Protein AF-A0A3B8PIR8-F1 (afdb_monomer)

Solvent-accessible surface area (backbone atoms only — not comparable to full-atom values): 12869 Å² total; per-residue (Å²): 62,81,19,51,38,26,19,23,54,65,67,45,44,40,39,36,65,62,49,52,44,75,71,54,85,60,87,58,49,60,64,52,25,52,65,70,52,41,54,45,58,53,34,50,57,46,40,75,77,56,70,62,71,42,23,31,34,47,22,42,62,26,21,28,24,75,46,16,70,74,51,73,46,70,62,43,56,49,100,85,66,48,79,74,39,76,36,33,58,41,79,64,77,37,75,48,69,38,57,46,47,67,58,41,35,46,51,53,36,40,33,62,59,44,64,60,89,75,34,69,57,57,58,38,47,43,32,70,75,71,50,84,75,92,80,85,87,84,75,90,46,50,26,49,77,84,34,30,36,49,41,68,74,55,20,57,58,42,47,60,39,39,62,55,46,68,57,30,52,52,53,50,60,49,55,71,59,76,52,54,85,87,49,59,76,94,78,74,54,71,67,54,51,51,47,30,53,54,49,46,52,56,46,52,57,56,51,75,67,57,73,51,44,69,40,76,76,50,55,67,71,93,66,73,83,83,83,120

pLDDT: mean 78.52, std 16.1, range [40.78, 98.38]

Nearest PDB structures (foldsee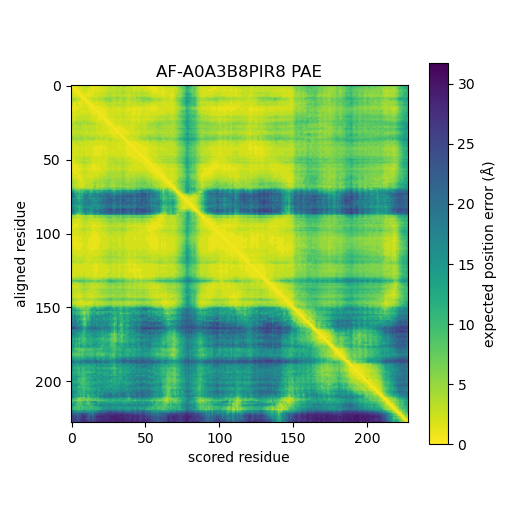k):
  8iet-assembly1_B  TM=2.420E-01  e=5.992E+00  Homo sapiens

Secondary structure (DSSP, 8-state):
-EEEEEEETTTEE--HHHHGGGG---SSHHHIIIIIS-HHHHHHHHHHHS--S-EEEEEEEEE-STTTTT---SEEE-TT--EEEE-SEE----EEEES-HHHHHHHHHHHTT--GGG-TTTHHHHHHHH--------S--BPPTT-EEPPHHHHHHHHHHHHTTHHHHHHHHHTS-S-TTTS--S---HHHHHHHHHHHHHHHHHHHTPPPEEPPP-B-SS--TT--

Foldseek 3Di:
DEEEQFAELAQQTCFFQLVQLVVDDDPPSLCPALAPPDSLRVSLVVCVVVPQQKGKYDHQKFFAAQPSVFDWDQFDADPVRHTPDGTRIDRPRDMFIDRDRLVSVCQSCVLLLHDLVPRCRHNVVNCVNPNDDDDDDPDFQKHDAFHFTHDPVSNVVVSVQSNVPVSVVLLVVLRPCVDCPVPPDPDDDPVSVVSNVVSCVVVVVVRSPGGTDTHDMDGDDDDDPPPD

Structure (mmCIF, N/CA/C/O backbone):
data_AF-A0A3B8PIR8-F1
#
_entry.id   AF-A0A3B8PIR8-F1
#
loop_
_atom_site.group_PDB
_atom_site.id
_atom_site.type_symbol
_atom_site.label_atom_id
_atom_site.label_alt_id
_atom_site.label_comp_id
_atom_site.label_asym_id
_atom_site.label_entity_id
_atom_site.label_seq_id
_atom_site.pdbx_PDB_ins_code
_atom_site.Cartn_x
_atom_site.Cartn_y
_atom_site.Cartn_z
_atom_site.occupancy
_atom_site.B_iso_or_equiv
_atom_site.auth_seq_id
_atom_site.auth_comp_id
_atom_site.auth_asym_id
_atom_site.auth_atom_id
_atom_site.pdbx_PDB_model_num
ATOM 1 N N . SER A 1 1 ? -12.782 -4.878 -0.284 1.00 94.94 1 SER A N 1
ATOM 2 C CA . SER A 1 1 ? -11.501 -4.714 -0.993 1.00 94.94 1 SER A CA 1
ATOM 3 C C . SER A 1 1 ? -10.580 -5.838 -0.570 1.00 94.94 1 SER A C 1
ATOM 5 O O . SER A 1 1 ? -10.393 -6.021 0.624 1.00 94.94 1 SER A O 1
ATOM 7 N N . PHE A 1 2 ? -10.065 -6.618 -1.518 1.00 96.38 2 PHE A N 1
ATOM 8 C CA . PHE A 1 2 ? -9.150 -7.729 -1.241 1.00 96.38 2 PHE A CA 1
ATOM 9 C C . PHE A 1 2 ? -7.806 -7.407 -1.880 1.00 96.38 2 PHE A C 1
ATOM 11 O O . PHE A 1 2 ? -7.736 -7.286 -3.103 1.00 96.38 2 PHE A O 1
ATOM 18 N N . ALA A 1 3 ? -6.779 -7.208 -1.061 1.00 96.31 3 ALA A N 1
ATOM 19 C CA . ALA A 1 3 ? -5.460 -6.777 -1.504 1.00 96.31 3 ALA A CA 1
ATOM 20 C C . ALA A 1 3 ? -4.393 -7.833 -1.198 1.00 96.31 3 ALA A C 1
ATOM 22 O O . ALA A 1 3 ? -4.540 -8.649 -0.289 1.00 96.31 3 ALA A O 1
ATOM 23 N N . LYS A 1 4 ? -3.294 -7.786 -1.953 1.00 94.31 4 LYS A N 1
ATOM 24 C CA . LYS A 1 4 ? -2.043 -8.464 -1.595 1.00 94.31 4 LYS A CA 1
ATOM 25 C C . LYS A 1 4 ? -1.192 -7.548 -0.723 1.00 94.31 4 LYS A C 1
ATOM 27 O O . LYS A 1 4 ? -1.251 -6.332 -0.881 1.00 94.31 4 LYS A O 1
ATOM 32 N N . ASN A 1 5 ? -0.381 -8.135 0.149 1.00 94.50 5 ASN A N 1
ATOM 33 C CA . ASN A 1 5 ? 0.564 -7.403 0.986 1.00 94.50 5 ASN A CA 1
ATOM 34 C C . ASN A 1 5 ? 1.820 -7.031 0.186 1.00 94.50 5 ASN A C 1
ATOM 36 O O . ASN A 1 5 ? 2.659 -7.894 -0.091 1.00 94.50 5 ASN A O 1
ATOM 40 N N . LYS A 1 6 ? 1.919 -5.767 -0.244 1.00 92.44 6 LYS A N 1
ATOM 41 C CA . LYS A 1 6 ? 3.036 -5.306 -1.076 1.00 92.44 6 LYS A CA 1
ATOM 42 C C . LYS A 1 6 ? 3.465 -3.860 -0.848 1.00 92.44 6 LYS A C 1
ATOM 44 O O . LYS A 1 6 ? 2.626 -2.984 -0.620 1.00 92.44 6 LYS A O 1
ATOM 49 N N . THR A 1 7 ? 4.761 -3.602 -1.004 1.00 90.06 7 THR A N 1
ATOM 50 C CA . THR A 1 7 ? 5.315 -2.244 -1.112 1.00 90.06 7 THR A CA 1
ATOM 51 C C . THR A 1 7 ? 4.982 -1.606 -2.463 1.00 90.06 7 THR A C 1
ATOM 53 O O . THR A 1 7 ? 4.617 -2.273 -3.435 1.00 90.06 7 THR A O 1
ATOM 56 N N . HIS A 1 8 ? 5.095 -0.281 -2.544 1.00 87.81 8 HIS A N 1
ATOM 57 C CA . HIS A 1 8 ? 4.954 0.456 -3.795 1.00 87.81 8 HIS A CA 1
ATOM 58 C C . HIS A 1 8 ? 5.841 1.686 -3.805 1.00 87.81 8 HIS A C 1
ATOM 60 O O . HIS A 1 8 ? 5.838 2.475 -2.866 1.00 87.81 8 HIS A O 1
ATOM 66 N N . ASP A 1 9 ? 6.511 1.921 -4.926 1.00 78.81 9 ASP A N 1
ATOM 67 C CA . ASP A 1 9 ? 7.568 2.926 -5.005 1.00 78.81 9 ASP A CA 1
ATOM 68 C C . ASP A 1 9 ? 7.099 4.390 -4.970 1.00 78.81 9 ASP A C 1
ATOM 70 O O . ASP A 1 9 ? 7.918 5.272 -5.154 1.00 78.81 9 ASP A O 1
ATOM 74 N N . VAL A 1 10 ? 5.804 4.652 -4.794 1.00 76.88 10 VAL A N 1
ATOM 75 C CA . VAL A 1 10 ? 5.188 5.993 -4.923 1.00 76.88 10 VAL A CA 1
ATOM 76 C C . VAL A 1 10 ? 4.329 6.314 -3.701 1.00 76.88 10 VAL A C 1
ATOM 78 O O . VAL A 1 10 ? 4.258 7.453 -3.261 1.00 76.88 10 VAL A O 1
ATOM 81 N N . SER A 1 11 ? 3.716 5.286 -3.111 1.00 82.00 11 SER A N 1
ATOM 82 C CA . SER A 1 11 ? 2.846 5.388 -1.935 1.00 82.00 11 SER A CA 1
ATOM 83 C C . SER A 1 11 ? 3.347 4.555 -0.753 1.00 82.00 11 SER A C 1
ATOM 85 O O . SER A 1 11 ? 2.570 4.240 0.139 1.00 82.00 11 SER A O 1
ATOM 87 N N . ARG A 1 12 ? 4.622 4.133 -0.772 1.00 86.44 12 ARG A N 1
ATOM 88 C CA . ARG A 1 12 ? 5.286 3.199 0.166 1.00 86.44 12 ARG A CA 1
ATOM 89 C C . ARG A 1 12 ? 4.706 1.778 0.182 1.00 86.44 12 ARG A C 1
ATOM 91 O O . ARG A 1 12 ? 5.467 0.815 0.106 1.00 86.44 12 ARG A O 1
ATOM 98 N N . CYS A 1 13 ? 3.384 1.631 0.178 1.00 92.00 13 CYS A N 1
ATOM 99 C CA . CYS A 1 13 ? 2.658 0.369 0.087 1.00 92.00 13 CYS A CA 1
ATOM 100 C C . CYS A 1 13 ? 1.470 0.442 -0.886 1.00 92.00 13 CYS A C 1
ATOM 102 O O . CYS A 1 13 ? 1.113 1.493 -1.425 1.00 92.00 13 CYS A O 1
ATOM 104 N N . THR A 1 14 ? 0.886 -0.711 -1.197 1.00 91.38 14 THR A N 1
ATOM 105 C CA . THR A 1 14 ? -0.407 -0.811 -1.885 1.00 91.38 14 THR A CA 1
ATOM 106 C C . THR A 1 14 ? -1.235 -1.882 -1.202 1.00 91.38 14 THR A C 1
ATOM 108 O O . THR A 1 14 ? -1.048 -3.068 -1.470 1.00 91.38 14 THR A O 1
ATOM 111 N N . LEU A 1 15 ? -2.147 -1.442 -0.338 1.00 95.88 15 LEU A N 1
ATOM 112 C CA . LEU A 1 15 ? -3.040 -2.296 0.435 1.00 95.88 15 LEU A CA 1
ATOM 113 C C . LEU A 1 15 ? -4.502 -2.050 0.026 1.00 95.88 15 LEU A C 1
ATOM 115 O O . LEU A 1 15 ? -4.786 -1.864 -1.156 1.00 95.88 15 LEU A O 1
ATOM 119 N N . VAL A 1 16 ? -5.454 -2.124 0.953 1.00 97.25 16 VAL A N 1
ATOM 120 C CA . VAL A 1 16 ? -6.891 -2.211 0.671 1.00 97.25 16 VAL A CA 1
ATOM 121 C C . VAL A 1 16 ? -7.507 -0.910 0.169 1.00 97.25 16 VAL A C 1
ATOM 123 O O . VAL A 1 16 ? -8.442 -1.006 -0.631 1.00 97.25 16 VAL A O 1
ATOM 126 N N . ILE A 1 17 ? -6.994 0.263 0.555 1.00 96.50 17 ILE A N 1
ATOM 127 C CA . ILE A 1 17 ? -7.467 1.561 0.042 1.00 96.50 17 ILE A CA 1
ATOM 128 C C . ILE A 1 17 ? -7.044 1.707 -1.416 1.00 96.50 17 ILE A C 1
ATOM 130 O O . ILE A 1 17 ? -7.890 1.689 -2.315 1.00 96.50 17 ILE A O 1
ATOM 134 N N . LYS A 1 18 ? -5.731 1.752 -1.674 1.00 94.31 18 LYS A N 1
ATOM 135 C CA . LYS A 1 18 ? -5.195 1.907 -3.032 1.00 94.31 18 LYS A CA 1
ATOM 136 C C . LYS A 1 18 ? -5.620 0.773 -3.961 1.00 94.31 18 LYS A C 1
ATOM 138 O O . LYS A 1 18 ? -5.773 0.999 -5.149 1.00 94.31 18 LYS A O 1
ATOM 143 N N . ASN A 1 19 ? -5.885 -0.437 -3.471 1.00 94.94 19 ASN A N 1
ATOM 144 C CA . ASN A 1 19 ? -6.394 -1.521 -4.315 1.00 94.94 19 ASN A CA 1
ATOM 145 C C . ASN A 1 19 ? -7.736 -1.184 -5.000 1.00 94.94 19 ASN A C 1
ATOM 147 O O . ASN A 1 19 ? -7.997 -1.666 -6.102 1.00 94.94 19 ASN A O 1
ATOM 151 N N . THR A 1 20 ? -8.560 -0.308 -4.412 1.00 95.25 20 THR A N 1
ATOM 152 C CA . THR A 1 20 ? -9.831 0.118 -5.029 1.00 95.25 20 THR A CA 1
ATOM 153 C C . THR A 1 20 ? -9.652 0.997 -6.270 1.00 95.25 20 THR A C 1
ATOM 155 O O . THR A 1 20 ? -10.516 0.984 -7.146 1.00 95.25 20 THR A O 1
ATOM 158 N N . TYR A 1 21 ? -8.488 1.636 -6.441 1.00 92.12 21 TYR A N 1
ATOM 159 C CA . TYR A 1 21 ? -8.076 2.292 -7.690 1.00 92.12 21 TYR A CA 1
ATOM 160 C C . TYR A 1 21 ? -8.224 1.376 -8.920 1.00 92.12 21 TYR A C 1
ATOM 162 O O . TYR A 1 21 ? -8.600 1.802 -10.022 1.00 92.12 21 TYR A O 1
ATOM 170 N N . GLY A 1 22 ? -7.962 0.075 -8.739 1.00 88.62 22 GLY A N 1
ATOM 171 C CA . GLY A 1 22 ? -8.105 -0.932 -9.788 1.00 88.62 22 GLY A CA 1
ATOM 172 C C . GLY A 1 22 ? -9.511 -0.963 -10.394 1.00 88.62 22 GLY A C 1
ATOM 173 O O . GLY A 1 22 ? -9.656 -1.220 -11.589 1.00 88.62 22 GLY A O 1
ATOM 174 N N . CYS A 1 23 ? -10.531 -0.587 -9.622 1.00 91.25 23 CYS A N 1
ATOM 175 C CA . CYS A 1 23 ? -11.932 -0.582 -10.032 1.00 91.25 23 CYS A CA 1
ATOM 176 C C . CYS A 1 23 ? -12.367 0.693 -10.775 1.00 91.25 23 CYS A C 1
ATOM 178 O O . CYS A 1 23 ? -13.480 0.728 -11.296 1.00 91.25 23 CYS A O 1
ATOM 180 N N . LEU A 1 24 ? -11.521 1.728 -10.862 1.00 93.44 24 LEU A N 1
ATOM 181 C CA . LEU A 1 24 ? -11.882 2.955 -11.577 1.00 93.44 24 LEU A CA 1
ATOM 182 C C . LEU A 1 24 ? -12.075 2.708 -13.091 1.00 93.44 24 LEU A C 1
ATOM 184 O O . LEU A 1 24 ? -11.316 1.937 -13.682 1.00 93.44 24 LEU A O 1
ATOM 188 N N . PRO A 1 25 ? -13.043 3.362 -13.753 1.00 92.62 25 PRO A N 1
ATOM 189 C CA . PRO A 1 25 ? -13.523 2.935 -15.071 1.00 92.62 25 PRO A CA 1
ATOM 190 C C . PRO A 1 25 ? -12.630 3.311 -16.262 1.00 92.62 25 PRO A C 1
ATOM 192 O O . PRO A 1 25 ? -12.843 2.783 -17.355 1.00 92.62 25 PRO A O 1
ATOM 195 N N . ALA A 1 26 ? -11.666 4.228 -16.115 1.00 91.62 26 ALA A N 1
ATOM 196 C CA . ALA A 1 26 ? -10.870 4.665 -17.262 1.00 91.62 26 ALA A CA 1
ATOM 197 C C . ALA A 1 26 ? -10.048 3.512 -17.855 1.00 91.62 26 ALA A C 1
ATOM 199 O O . ALA A 1 26 ? -9.373 2.769 -17.141 1.00 91.62 26 ALA A O 1
ATOM 200 N N . ARG A 1 27 ? -10.079 3.395 -19.188 1.00 87.19 27 ARG A N 1
ATOM 201 C CA . ARG A 1 27 ? -9.282 2.408 -19.927 1.00 87.19 27 ARG A CA 1
ATOM 202 C C . ARG A 1 27 ? -7.789 2.712 -19.833 1.00 87.19 27 ARG A C 1
ATOM 204 O O . ARG A 1 27 ? -6.997 1.808 -19.592 1.00 87.19 27 ARG A O 1
ATOM 211 N N . ASP A 1 28 ? -7.426 3.975 -20.031 1.00 84.81 28 ASP A N 1
ATOM 212 C CA . ASP A 1 28 ? -6.072 4.471 -19.807 1.00 84.81 28 ASP A CA 1
ATOM 213 C C . ASP A 1 28 ? -6.004 5.121 -18.425 1.00 84.81 28 ASP A C 1
ATOM 215 O O . ASP A 1 28 ? -6.270 6.312 -18.246 1.00 84.81 28 ASP A O 1
ATOM 219 N N . LYS A 1 29 ? -5.706 4.292 -17.426 1.00 84.81 29 LYS A N 1
ATOM 220 C CA . LYS A 1 29 ? -5.627 4.734 -16.036 1.00 84.81 29 LYS A CA 1
ATOM 221 C C . LYS A 1 29 ? -4.410 5.626 -15.774 1.00 84.81 29 LYS A C 1
ATOM 223 O O . LYS A 1 29 ? -4.489 6.486 -14.904 1.00 84.81 29 LYS A O 1
ATOM 228 N N . PHE A 1 30 ? -3.319 5.461 -16.529 1.00 81.81 30 PHE A N 1
ATOM 229 C CA . PHE A 1 30 ? -2.129 6.302 -16.380 1.00 81.81 30 PHE A CA 1
ATOM 230 C C . PHE A 1 30 ? -2.448 7.739 -16.774 1.00 81.81 30 PHE A C 1
ATOM 232 O O . PHE A 1 30 ? -2.294 8.645 -15.962 1.00 81.81 30 PHE A O 1
ATOM 239 N N . THR A 1 31 ? -2.976 7.954 -17.978 1.00 82.19 31 THR A N 1
ATOM 240 C CA . THR A 1 31 ? -3.328 9.311 -18.399 1.00 82.19 31 THR A CA 1
ATOM 241 C C . THR A 1 31 ? -4.484 9.891 -17.594 1.00 82.19 31 THR A C 1
ATOM 243 O O . THR A 1 31 ? -4.472 11.078 -17.285 1.00 82.19 31 THR A O 1
ATOM 246 N N . GLU A 1 32 ? -5.493 9.102 -17.226 1.00 89.31 32 GLU A N 1
ATOM 247 C CA . GLU A 1 32 ? -6.642 9.682 -16.527 1.00 89.31 32 GLU A CA 1
ATOM 248 C C . GLU A 1 32 ? -6.367 9.972 -15.047 1.00 89.31 32 GLU A C 1
ATOM 250 O O . GLU A 1 32 ? -6.791 11.013 -14.550 1.00 89.31 32 GLU A O 1
ATOM 255 N N . TYR A 1 33 ? -5.651 9.091 -14.345 1.00 88.75 33 TYR A N 1
ATOM 256 C CA . TYR A 1 33 ? -5.514 9.180 -12.890 1.00 88.75 33 TYR A CA 1
ATOM 257 C C . TYR A 1 33 ? -4.111 9.550 -12.411 1.00 88.75 33 TYR A C 1
ATOM 259 O O . TYR A 1 33 ? -4.015 10.126 -11.342 1.00 88.75 33 TYR A O 1
ATOM 267 N N . HIS A 1 34 ? -3.045 9.306 -13.180 1.00 81.88 34 HIS A N 1
ATOM 268 C CA . HIS A 1 34 ? -1.692 9.755 -12.804 1.00 81.88 34 HIS A CA 1
ATOM 269 C C . HIS A 1 34 ? -1.293 11.101 -13.433 1.00 81.88 34 HIS A C 1
ATOM 271 O O . HIS A 1 34 ? -0.239 11.621 -13.104 1.00 81.88 34 HIS A O 1
ATOM 277 N N . GLN A 1 35 ? -2.083 11.651 -14.369 1.00 79.88 35 GLN A N 1
ATOM 278 C CA . GLN A 1 35 ? -1.763 12.942 -15.012 1.00 79.88 35 GLN A CA 1
ATOM 279 C C . GLN A 1 35 ? -2.829 14.021 -14.816 1.00 79.88 35 GLN A C 1
ATOM 281 O O . GLN A 1 35 ? -2.498 15.201 -14.803 1.00 79.88 35 GLN A O 1
ATOM 286 N N . LYS A 1 36 ? -4.118 13.655 -14.763 1.00 85.38 36 LYS A N 1
ATOM 287 C CA . LYS A 1 36 ? -5.208 14.650 -14.776 1.00 85.38 36 LYS A CA 1
ATOM 288 C C . LYS A 1 36 ? -5.915 14.843 -13.441 1.00 85.38 36 LYS A C 1
ATOM 290 O O . LYS A 1 36 ? -6.451 15.924 -13.220 1.00 85.38 36 LYS A O 1
ATOM 295 N N . ARG A 1 37 ? -6.043 13.791 -12.628 1.00 83.38 37 ARG A N 1
ATOM 296 C CA . ARG A 1 37 ? -6.957 13.775 -11.467 1.00 83.38 37 ARG A CA 1
ATOM 297 C C . ARG A 1 37 ? -6.321 13.357 -10.146 1.00 83.38 37 ARG A C 1
ATOM 299 O O . ARG A 1 37 ? -7.035 13.369 -9.152 1.00 83.38 37 ARG A O 1
ATOM 306 N N . GLU A 1 38 ? -5.043 12.992 -10.160 1.00 87.62 38 GLU A N 1
ATOM 307 C CA . GLU A 1 38 ? -4.333 12.335 -9.061 1.00 87.62 38 GLU A CA 1
ATOM 308 C C . GLU A 1 38 ? -4.957 11.008 -8.594 1.00 87.62 38 GLU A C 1
ATOM 310 O O . GLU A 1 38 ? -6.167 10.843 -8.406 1.00 87.62 38 GLU A O 1
ATOM 315 N N . VAL A 1 39 ? -4.105 9.996 -8.439 1.00 90.69 39 VAL A N 1
ATOM 316 C CA . VAL A 1 39 ? -4.554 8.617 -8.219 1.00 90.69 39 VAL A CA 1
ATOM 317 C C . VAL A 1 39 ? -5.183 8.434 -6.840 1.00 90.69 39 VAL A C 1
ATOM 319 O O . VAL A 1 39 ? -6.151 7.686 -6.695 1.00 90.69 39 VAL A O 1
ATOM 322 N N . ASP A 1 40 ? -4.652 9.122 -5.835 1.00 93.12 40 ASP A N 1
ATOM 323 C CA . ASP A 1 40 ? -5.151 9.122 -4.462 1.00 93.12 40 ASP A CA 1
ATOM 324 C C . ASP A 1 40 ? -6.523 9.796 -4.379 1.00 93.12 40 ASP A C 1
ATOM 326 O O . ASP A 1 40 ? -7.497 9.145 -3.994 1.00 93.12 40 ASP A O 1
ATOM 330 N N . THR A 1 41 ? -6.638 11.023 -4.880 1.00 93.62 41 THR A N 1
ATOM 331 C CA . THR A 1 41 ? -7.872 11.817 -4.857 1.00 93.62 41 THR A CA 1
ATOM 332 C C . THR A 1 41 ? -9.015 11.082 -5.554 1.00 93.62 41 THR A C 1
ATOM 334 O O . THR A 1 41 ? -10.091 10.897 -4.981 1.00 93.62 41 THR A O 1
ATOM 337 N N . ALA A 1 42 ? -8.775 10.562 -6.764 1.00 94.94 42 ALA A N 1
ATOM 338 C CA . ALA A 1 42 ? -9.783 9.800 -7.501 1.00 94.94 42 ALA A CA 1
ATOM 339 C C . ALA A 1 42 ? -10.205 8.506 -6.777 1.00 94.94 42 ALA A C 1
ATOM 341 O O . ALA A 1 42 ? -11.360 8.083 -6.881 1.00 94.94 42 ALA A O 1
ATOM 342 N N . THR A 1 43 ? -9.285 7.875 -6.042 1.00 95.88 43 THR A N 1
ATOM 343 C CA . THR A 1 43 ? -9.572 6.677 -5.241 1.00 95.88 43 THR A CA 1
ATOM 344 C C . THR A 1 43 ? -10.463 7.018 -4.047 1.00 95.88 43 THR A C 1
ATOM 346 O O . THR A 1 43 ? -11.472 6.347 -3.822 1.00 95.88 43 THR A O 1
ATOM 349 N N . ILE A 1 44 ? -10.136 8.079 -3.306 1.00 96.56 44 ILE A N 1
ATOM 350 C CA . ILE A 1 44 ? -10.919 8.511 -2.143 1.00 96.56 44 ILE A CA 1
ATOM 351 C C . ILE A 1 44 ? -12.309 9.000 -2.559 1.00 96.56 44 ILE A C 1
ATOM 353 O O . ILE A 1 44 ? -13.304 8.629 -1.934 1.00 96.56 44 ILE A O 1
ATOM 357 N N . ASP A 1 45 ? -12.420 9.752 -3.653 1.00 95.56 45 ASP A N 1
ATOM 358 C CA . ASP A 1 45 ? -13.718 10.195 -4.165 1.00 95.56 45 ASP A CA 1
ATOM 359 C C . ASP A 1 45 ? -14.604 9.031 -4.614 1.00 95.56 45 ASP A C 1
ATOM 361 O O . ASP A 1 45 ? -15.817 9.049 -4.379 1.00 95.56 45 ASP A O 1
ATOM 365 N N . ALA A 1 46 ? -14.022 7.979 -5.196 1.00 95.69 46 ALA A N 1
ATOM 366 C CA . ALA A 1 46 ? -14.767 6.763 -5.495 1.00 95.69 46 ALA A CA 1
ATOM 367 C C . ALA A 1 46 ? -15.265 6.075 -4.217 1.00 95.69 46 ALA A C 1
ATOM 369 O O . ALA A 1 46 ? -16.425 5.672 -4.168 1.00 95.69 46 ALA A O 1
ATOM 370 N N . LEU A 1 47 ? -14.443 5.997 -3.166 1.00 96.38 47 LEU A N 1
ATOM 371 C CA . LEU A 1 47 ? -14.832 5.411 -1.878 1.00 96.38 47 LEU A CA 1
ATOM 372 C C . LEU A 1 47 ? -15.962 6.181 -1.181 1.00 96.38 47 LEU A C 1
ATOM 374 O O . LEU A 1 47 ? -16.802 5.554 -0.537 1.00 96.38 47 LEU A O 1
ATOM 378 N N . LYS A 1 48 ? -16.037 7.511 -1.346 1.00 95.81 48 LYS A N 1
ATOM 379 C CA . LYS A 1 48 ? -17.157 8.323 -0.830 1.00 95.81 48 LYS A CA 1
ATOM 380 C C . LYS A 1 48 ? -18.500 7.927 -1.453 1.00 95.81 48 LYS A C 1
ATOM 382 O O . LYS A 1 48 ? -19.523 7.980 -0.778 1.00 95.81 48 LYS A O 1
ATOM 387 N N . HIS A 1 49 ? -18.499 7.529 -2.725 1.00 95.44 49 HIS A N 1
ATOM 388 C CA . HIS A 1 49 ? -19.714 7.163 -3.464 1.00 95.44 49 HIS A CA 1
ATOM 389 C C . HIS A 1 49 ? -20.003 5.656 -3.438 1.00 95.44 49 HIS A C 1
ATOM 391 O O . HIS A 1 49 ? -21.160 5.242 -3.502 1.00 95.44 49 HIS A O 1
ATOM 397 N N . PHE A 1 50 ? -18.958 4.836 -3.339 1.00 95.38 50 PHE A N 1
ATOM 398 C CA . PHE A 1 50 ? -19.017 3.379 -3.381 1.00 95.38 50 PHE A CA 1
ATOM 399 C C . PHE A 1 50 ? -18.240 2.796 -2.192 1.00 95.38 50 PHE A C 1
ATOM 401 O O . PHE A 1 50 ? -17.128 2.283 -2.361 1.00 95.38 50 PHE A O 1
ATOM 408 N N . PRO A 1 51 ? -18.804 2.886 -0.974 1.00 93.25 51 PRO A N 1
ATOM 409 C CA . PRO A 1 51 ? -18.114 2.470 0.234 1.00 93.25 51 PRO A CA 1
ATOM 410 C C . PRO A 1 51 ? -17.839 0.965 0.240 1.00 93.25 51 PRO A C 1
ATOM 412 O O . PRO A 1 51 ? -18.649 0.135 -0.184 1.00 93.25 51 PRO A O 1
ATOM 415 N N . VAL A 1 52 ? -16.674 0.608 0.770 1.00 95.25 52 VAL A N 1
ATOM 416 C CA . VAL A 1 52 ? -16.266 -0.781 0.975 1.00 95.25 52 VAL A CA 1
ATOM 417 C C . VAL A 1 52 ? -16.662 -1.217 2.383 1.00 95.25 52 VAL A C 1
ATOM 419 O O . VAL A 1 52 ? -16.193 -0.652 3.360 1.00 95.25 52 VAL A O 1
ATOM 422 N N . HIS A 1 53 ? -17.477 -2.269 2.482 1.00 94.31 53 HIS A N 1
ATOM 423 C CA . HIS A 1 53 ? -18.011 -2.779 3.758 1.00 94.31 53 HIS A CA 1
ATOM 424 C C . HIS A 1 53 ? -17.185 -3.915 4.385 1.00 94.31 53 HIS A C 1
ATOM 426 O O . HIS A 1 53 ? -17.498 -4.402 5.471 1.00 94.31 53 HIS A O 1
ATOM 432 N N . PHE A 1 54 ? -16.186 -4.412 3.657 1.00 96.69 54 PHE A N 1
ATOM 433 C CA . PHE A 1 54 ? -15.286 -5.461 4.119 1.00 96.69 54 PHE A CA 1
ATOM 434 C C . PHE A 1 54 ? -13.952 -5.367 3.390 1.00 96.69 54 PHE A C 1
ATOM 436 O O . PHE A 1 54 ? -13.910 -5.203 2.162 1.00 96.69 54 PHE A O 1
ATOM 443 N N . ALA A 1 55 ? -12.866 -5.501 4.138 1.00 97.75 55 ALA A N 1
ATOM 444 C CA . ALA A 1 55 ? -11.514 -5.449 3.628 1.00 97.75 55 ALA A CA 1
ATOM 445 C C . ALA A 1 55 ? -10.697 -6.642 4.128 1.00 97.75 55 ALA A C 1
ATOM 447 O O . ALA A 1 55 ? -10.864 -7.089 5.262 1.00 97.75 55 ALA A O 1
ATOM 448 N N . ALA A 1 56 ? -9.814 -7.150 3.271 1.00 98.19 56 ALA A N 1
ATOM 449 C CA . ALA A 1 56 ? -8.837 -8.150 3.660 1.00 98.19 56 ALA A CA 1
ATOM 450 C C . ALA A 1 56 ? -7.523 -7.984 2.894 1.00 98.19 56 ALA A C 1
ATOM 452 O O . ALA A 1 56 ? -7.514 -7.621 1.714 1.00 98.19 56 ALA A O 1
ATOM 453 N N . ILE A 1 57 ? -6.426 -8.284 3.579 1.00 98.38 57 ILE A N 1
ATOM 454 C CA . ILE A 1 57 ? -5.078 -8.360 3.037 1.00 98.38 57 ILE A CA 1
ATOM 455 C C . ILE A 1 57 ? -4.638 -9.817 3.134 1.00 98.38 57 ILE A C 1
ATOM 457 O O . ILE A 1 57 ? -4.465 -10.354 4.227 1.00 98.38 57 ILE A O 1
ATOM 461 N N . ASP A 1 58 ? -4.446 -10.445 1.979 1.00 97.25 58 ASP A N 1
ATOM 462 C CA . ASP A 1 58 ? -3.742 -11.718 1.884 1.00 97.25 58 ASP A CA 1
ATOM 463 C C . ASP A 1 58 ? -2.235 -11.435 1.855 1.00 97.25 58 ASP A C 1
ATOM 465 O O . ASP A 1 58 ? -1.672 -11.020 0.828 1.00 97.25 58 ASP A O 1
ATOM 469 N N . ALA A 1 59 ? -1.595 -11.682 2.995 1.00 94.75 59 ALA A N 1
ATOM 470 C CA . ALA A 1 59 ? -0.162 -11.554 3.181 1.00 94.75 59 ALA A CA 1
ATOM 471 C C . ALA A 1 59 ? 0.569 -12.906 3.187 1.00 94.75 59 ALA A C 1
ATOM 473 O O . ALA A 1 59 ? 1.784 -12.893 3.321 1.00 94.75 59 ALA A O 1
ATOM 474 N N . THR A 1 60 ? -0.095 -14.053 2.961 1.00 93.12 60 THR A N 1
ATOM 475 C CA . THR A 1 60 ? 0.549 -15.384 3.032 1.00 93.12 60 THR A CA 1
ATOM 476 C C . THR A 1 60 ? 1.863 -15.419 2.255 1.00 93.12 60 THR A C 1
ATOM 478 O O . THR A 1 60 ? 2.889 -15.849 2.776 1.00 93.12 60 THR A O 1
ATOM 481 N N . TRP A 1 61 ? 1.818 -14.855 1.047 1.00 90.69 61 TRP A N 1
ATOM 482 C CA . TRP A 1 61 ? 2.988 -14.419 0.297 1.00 90.69 61 TRP A CA 1
ATOM 483 C C . TRP A 1 61 ? 2.928 -12.913 0.090 1.00 90.69 61 TRP A C 1
ATOM 485 O O . TRP A 1 61 ? 1.919 -12.389 -0.401 1.00 90.69 61 TRP A O 1
ATOM 495 N N . SER A 1 62 ? 4.016 -12.252 0.453 1.00 90.56 62 SER A N 1
ATOM 496 C CA . SER A 1 62 ? 4.175 -10.807 0.463 1.00 90.56 62 SER A CA 1
ATOM 497 C C . SER A 1 62 ? 5.352 -10.379 -0.403 1.00 90.56 62 SER A C 1
ATOM 499 O O . SER A 1 62 ? 6.281 -11.157 -0.614 1.00 90.56 62 SER A O 1
ATOM 501 N N . LEU A 1 63 ? 5.301 -9.144 -0.900 1.00 89.56 63 LEU A N 1
ATOM 502 C CA . LEU A 1 63 ? 6.360 -8.568 -1.722 1.00 89.56 63 LEU A CA 1
ATOM 503 C C . LEU A 1 63 ? 6.821 -7.225 -1.162 1.00 89.56 63 LEU A C 1
ATOM 505 O O . LEU A 1 63 ? 6.023 -6.294 -1.084 1.00 89.56 63 LEU A O 1
ATOM 509 N N . ASP A 1 64 ? 8.090 -7.095 -0.805 1.00 87.00 64 ASP A N 1
ATOM 510 C CA . ASP A 1 64 ? 8.621 -5.849 -0.258 1.00 87.00 64 ASP A CA 1
ATOM 511 C C . ASP A 1 64 ? 9.652 -5.181 -1.179 1.00 87.00 64 ASP A C 1
ATOM 513 O O . ASP A 1 64 ? 9.811 -5.527 -2.353 1.00 87.00 64 ASP A O 1
ATOM 517 N N . GLY A 1 65 ? 10.290 -4.123 -0.686 1.00 80.31 65 GLY A N 1
ATOM 518 C CA . GLY A 1 65 ? 11.361 -3.436 -1.386 1.00 80.31 65 GLY A CA 1
ATOM 519 C C . GLY A 1 65 ? 10.948 -2.722 -2.678 1.00 80.31 65 GLY A C 1
ATOM 520 O O . GLY A 1 65 ? 9.770 -2.691 -3.054 1.00 80.31 65 GLY A O 1
ATOM 521 N N . PRO A 1 66 ? 11.919 -2.086 -3.357 1.00 75.69 66 PRO A N 1
ATOM 522 C CA . PRO A 1 66 ? 11.692 -1.404 -4.625 1.00 75.69 66 PRO A CA 1
ATOM 523 C C . PRO A 1 66 ? 11.066 -2.333 -5.670 1.00 75.69 66 PRO A C 1
ATOM 525 O O . PRO A 1 66 ? 11.571 -3.429 -5.895 1.00 75.69 66 PRO A O 1
ATOM 528 N N . LEU A 1 67 ? 9.999 -1.878 -6.330 1.00 74.25 67 LEU A N 1
ATOM 529 C CA . LEU A 1 67 ? 9.152 -2.654 -7.247 1.00 74.25 67 LEU A CA 1
ATOM 530 C C . LEU A 1 67 ? 8.420 -3.854 -6.631 1.00 74.25 67 LEU A C 1
ATOM 532 O O . LEU A 1 67 ? 7.921 -4.679 -7.397 1.00 74.25 67 LEU A O 1
ATOM 536 N N . GLY A 1 68 ? 8.233 -3.932 -5.310 1.00 77.94 68 GLY A N 1
ATOM 537 C CA . GLY A 1 68 ? 7.447 -5.011 -4.682 1.00 77.94 68 GLY A CA 1
ATOM 538 C C . GLY A 1 68 ? 6.009 -5.144 -5.215 1.00 77.94 68 GLY A C 1
ATOM 539 O O . GLY A 1 68 ? 5.356 -6.169 -5.064 1.00 77.94 68 GLY A O 1
ATOM 540 N N . TYR A 1 69 ? 5.502 -4.153 -5.950 1.00 79.00 69 TYR A N 1
ATOM 541 C CA . TYR A 1 69 ? 4.216 -4.236 -6.644 1.00 79.00 69 TYR A CA 1
ATOM 542 C C . TYR A 1 69 ? 4.242 -4.915 -8.024 1.00 79.00 69 TYR A C 1
ATOM 544 O O . TYR A 1 69 ? 3.166 -5.161 -8.578 1.00 79.00 69 TYR A O 1
ATOM 552 N N . LYS A 1 70 ? 5.425 -5.190 -8.587 1.00 73.56 70 LYS A N 1
ATOM 553 C CA . LYS A 1 70 ? 5.627 -5.711 -9.950 1.00 73.56 70 LYS A CA 1
ATOM 554 C C . LYS A 1 70 ? 6.619 -6.864 -10.030 1.00 73.56 70 LYS A C 1
ATOM 556 O O . LYS A 1 70 ? 6.356 -7.810 -10.762 1.00 73.56 70 LYS A O 1
ATOM 561 N N . GLU A 1 71 ? 7.749 -6.786 -9.338 1.00 68.12 71 GLU A N 1
ATOM 562 C CA . GLU A 1 71 ? 8.818 -7.775 -9.451 1.00 68.12 71 GLU A CA 1
ATOM 563 C C . GLU A 1 71 ? 9.127 -8.358 -8.074 1.00 68.12 71 GLU A C 1
ATOM 565 O O . GLU A 1 71 ? 9.593 -7.655 -7.182 1.00 68.12 71 GLU A O 1
ATOM 570 N N . GLY A 1 72 ? 8.848 -9.655 -7.926 1.00 61.69 72 GLY A N 1
ATOM 571 C CA . GLY A 1 72 ? 9.421 -10.486 -6.879 1.00 61.69 72 GLY A CA 1
ATOM 572 C C . GLY A 1 72 ? 10.692 -11.134 -7.419 1.00 61.69 72 GLY A C 1
ATOM 573 O O . GLY A 1 72 ? 10.610 -11.946 -8.339 1.00 61.69 72 GLY A O 1
ATOM 574 N N . PHE A 1 73 ? 11.861 -10.773 -6.909 1.00 61.47 73 PHE A N 1
ATOM 575 C CA . PHE A 1 73 ? 13.100 -11.506 -7.145 1.00 61.47 73 PHE A CA 1
ATOM 576 C C . PHE A 1 73 ? 13.448 -12.282 -5.882 1.00 61.47 73 PHE A C 1
ATOM 578 O O . PHE A 1 73 ? 13.333 -11.744 -4.795 1.00 61.47 73 PHE A O 1
ATOM 585 N N . ASP A 1 74 ? 13.872 -13.534 -6.028 1.00 52.22 74 ASP A N 1
ATOM 586 C CA . ASP A 1 74 ? 14.195 -14.422 -4.901 1.00 52.22 74 ASP A CA 1
ATOM 587 C C . ASP A 1 74 ? 15.673 -14.287 -4.469 1.00 52.22 74 ASP A C 1
ATOM 589 O O . ASP A 1 74 ? 16.021 -14.353 -3.296 1.00 52.22 74 ASP A O 1
ATOM 593 N N . VAL A 1 75 ? 16.575 -14.015 -5.423 1.00 56.06 75 VAL A N 1
ATOM 594 C CA . VAL A 1 75 ? 17.993 -13.705 -5.172 1.00 56.06 75 VAL A CA 1
ATOM 595 C C . VAL A 1 75 ? 18.517 -12.794 -6.287 1.00 56.06 75 VAL A C 1
ATOM 597 O O . VAL A 1 75 ? 18.495 -13.166 -7.462 1.00 56.06 75 VAL A O 1
ATOM 600 N N . VAL A 1 76 ? 19.045 -11.618 -5.943 1.00 53.00 76 VAL A N 1
ATOM 601 C CA . VAL A 1 76 ? 19.829 -10.786 -6.870 1.00 53.00 76 VAL A CA 1
ATOM 602 C C . VAL A 1 76 ? 21.279 -11.222 -6.791 1.00 53.00 76 VAL A C 1
ATOM 604 O O . VAL A 1 76 ? 21.884 -11.171 -5.721 1.00 53.00 76 VAL A O 1
ATOM 607 N N . ARG A 1 77 ? 21.847 -11.620 -7.930 1.00 54.97 77 ARG A N 1
ATOM 608 C CA . ARG A 1 77 ? 23.269 -11.951 -8.059 1.00 54.97 77 ARG A CA 1
ATOM 609 C C . ARG A 1 77 ? 23.990 -10.951 -8.962 1.00 54.97 77 ARG A C 1
ATOM 611 O O . ARG A 1 77 ? 23.357 -10.392 -9.861 1.00 54.97 77 ARG A O 1
ATOM 618 N N . ASP A 1 78 ? 25.273 -10.701 -8.708 1.00 56.38 78 ASP A N 1
ATOM 619 C CA . ASP A 1 78 ? 26.143 -9.991 -9.655 1.00 56.38 78 ASP A CA 1
ATOM 620 C C . ASP A 1 78 ? 26.563 -10.900 -10.825 1.00 56.38 78 ASP A C 1
ATOM 622 O O . ASP A 1 78 ? 26.180 -12.071 -10.893 1.00 56.38 78 ASP A O 1
ATOM 626 N N . GLU A 1 79 ? 27.325 -10.344 -11.773 1.00 52.69 79 GLU A N 1
ATOM 627 C CA . GLU A 1 79 ? 27.872 -11.077 -12.928 1.00 52.69 79 GLU A CA 1
ATOM 628 C C . GLU A 1 79 ? 28.809 -12.226 -12.502 1.00 52.69 79 GLU A C 1
ATOM 630 O O . GLU A 1 79 ? 28.934 -13.210 -13.230 1.00 52.69 79 GLU A O 1
ATOM 635 N N . ASP A 1 80 ? 29.377 -12.150 -11.292 1.00 67.00 80 ASP A N 1
ATOM 636 C CA . ASP A 1 80 ? 30.237 -13.167 -10.676 1.00 67.00 80 ASP A CA 1
ATOM 637 C C . ASP A 1 80 ? 29.441 -14.202 -9.846 1.00 67.00 80 ASP A C 1
ATOM 639 O O . ASP A 1 80 ? 30.015 -15.080 -9.197 1.00 67.00 80 ASP A O 1
ATOM 643 N N . GLY A 1 81 ? 28.105 -14.115 -9.838 1.00 62.91 81 GLY A N 1
ATOM 644 C CA . GLY A 1 81 ? 27.216 -15.027 -9.119 1.00 62.91 81 GLY A CA 1
ATOM 645 C C . GLY A 1 81 ? 27.101 -14.781 -7.607 1.00 62.91 81 GLY A C 1
ATOM 646 O O . GLY A 1 81 ? 26.411 -15.555 -6.925 1.00 62.91 81 GLY A O 1
ATOM 647 N N . ARG A 1 82 ? 27.721 -13.722 -7.067 1.00 64.88 82 ARG A N 1
ATOM 648 C CA . ARG A 1 82 ? 27.630 -13.336 -5.650 1.00 64.88 82 ARG A CA 1
ATOM 649 C C . ARG A 1 82 ? 26.253 -12.776 -5.347 1.00 64.88 82 ARG A C 1
ATOM 651 O O . ARG A 1 82 ? 25.711 -12.000 -6.125 1.00 64.88 82 ARG A O 1
ATOM 658 N N . ILE A 1 83 ? 25.699 -13.144 -4.196 1.00 60.25 83 ILE A N 1
ATOM 659 C CA . ILE A 1 83 ? 24.403 -12.636 -3.742 1.00 60.25 83 ILE A CA 1
ATOM 660 C C . ILE A 1 83 ? 24.570 -11.163 -3.356 1.00 60.25 83 ILE A C 1
ATOM 662 O O . ILE A 1 83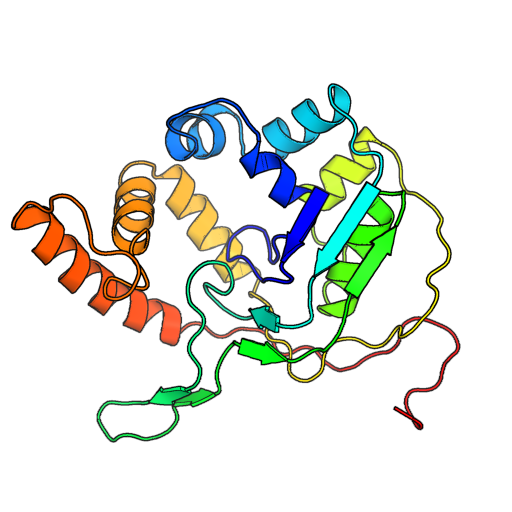 ? 25.219 -10.844 -2.365 1.00 60.25 83 ILE A O 1
ATOM 666 N N . LEU A 1 84 ? 23.992 -10.277 -4.164 1.00 51.16 84 LEU A N 1
ATOM 667 C CA . LEU A 1 84 ? 23.916 -8.840 -3.912 1.00 51.16 84 LEU A CA 1
ATOM 668 C C . LEU A 1 84 ? 22.738 -8.490 -3.001 1.00 51.16 84 LEU A C 1
ATOM 670 O O . LEU A 1 84 ? 22.827 -7.546 -2.222 1.00 51.16 84 LEU A O 1
ATOM 674 N N . ASN A 1 85 ? 21.630 -9.226 -3.128 1.00 53.06 85 ASN A N 1
ATOM 675 C CA . ASN A 1 85 ? 20.433 -9.054 -2.312 1.00 53.06 85 ASN A CA 1
ATOM 676 C C . ASN A 1 85 ? 19.665 -10.382 -2.239 1.00 53.06 85 ASN A C 1
ATOM 678 O O . ASN A 1 85 ? 19.526 -11.064 -3.258 1.00 53.06 85 ASN A O 1
ATOM 682 N N . THR A 1 86 ? 19.177 -10.760 -1.063 1.00 56.81 86 THR A N 1
ATOM 683 C CA . THR A 1 86 ? 18.181 -11.831 -0.925 1.00 56.81 86 THR A CA 1
ATOM 684 C C . THR A 1 86 ? 16.803 -11.261 -1.222 1.00 56.81 86 THR A C 1
ATOM 686 O O . THR A 1 86 ? 16.595 -10.051 -1.150 1.00 56.81 86 THR A O 1
ATOM 689 N N . GLY A 1 87 ? 15.917 -12.118 -1.701 1.00 59.84 87 GLY A N 1
ATOM 690 C CA . GLY A 1 87 ? 14.720 -11.711 -2.396 1.00 59.84 87 GLY A CA 1
ATOM 691 C C . GLY A 1 87 ? 13.760 -10.844 -1.609 1.00 59.84 87 GLY A C 1
ATOM 692 O O . GLY A 1 87 ? 13.803 -10.780 -0.388 1.00 59.84 87 GLY A O 1
ATOM 693 N N . ASN A 1 88 ? 12.869 -10.197 -2.346 1.00 74.06 88 ASN A N 1
ATOM 694 C CA . ASN A 1 88 ? 11.792 -9.391 -1.798 1.00 74.06 88 ASN A CA 1
ATOM 695 C C . ASN A 1 88 ? 10.466 -10.163 -1.726 1.00 74.06 88 ASN A C 1
ATOM 697 O O . ASN A 1 88 ? 9.401 -9.555 -1.688 1.00 74.06 88 ASN A O 1
ATOM 701 N N . ILE A 1 89 ? 10.523 -11.499 -1.771 1.00 80.94 89 ILE A N 1
ATOM 702 C CA . ILE A 1 89 ? 9.372 -12.389 -1.614 1.00 80.94 89 ILE A CA 1
ATOM 703 C C . ILE A 1 89 ? 9.419 -12.993 -0.217 1.00 80.94 89 ILE A C 1
ATOM 705 O O . ILE A 1 89 ? 10.351 -13.717 0.118 1.00 80.94 89 ILE A O 1
ATOM 709 N N . HIS A 1 90 ? 8.376 -12.745 0.567 1.00 82.31 90 HIS A N 1
ATOM 710 C CA . HIS A 1 90 ? 8.299 -13.184 1.955 1.00 82.31 90 HIS A CA 1
ATOM 711 C C . HIS A 1 90 ? 7.105 -14.085 2.167 1.00 82.31 90 HIS A C 1
ATOM 713 O O . HIS A 1 90 ? 5.983 -13.752 1.774 1.00 82.31 90 HIS A O 1
ATOM 719 N N . ARG A 1 91 ? 7.330 -15.205 2.844 1.00 88.62 91 ARG A N 1
ATOM 720 C CA . ARG A 1 91 ? 6.241 -15.998 3.393 1.00 88.62 91 ARG A CA 1
ATOM 721 C C . ARG A 1 91 ? 5.954 -15.497 4.801 1.00 88.62 91 ARG A C 1
ATOM 723 O O . ARG A 1 91 ? 6.689 -15.825 5.721 1.00 88.62 91 ARG A O 1
ATOM 730 N N . THR A 1 92 ? 4.915 -14.680 4.954 1.00 89.31 92 THR A N 1
ATOM 731 C CA . THR A 1 92 ? 4.544 -14.131 6.271 1.00 89.31 92 THR A CA 1
ATOM 732 C C . THR A 1 92 ? 3.381 -14.885 6.912 1.00 89.31 92 THR A C 1
ATOM 734 O O . THR A 1 92 ? 3.016 -14.577 8.043 1.00 89.31 92 THR A O 1
ATOM 737 N N . ASP A 1 93 ? 2.767 -15.831 6.179 1.00 92.44 93 ASP A N 1
ATOM 738 C CA . ASP A 1 93 ? 1.653 -16.685 6.627 1.00 92.44 93 ASP A CA 1
ATOM 739 C C . ASP A 1 93 ? 0.528 -15.907 7.351 1.00 92.44 93 ASP A C 1
ATOM 741 O O . ASP A 1 93 ? -0.180 -16.431 8.206 1.00 92.44 93 ASP A O 1
ATOM 745 N N . THR A 1 94 ? 0.337 -14.639 6.972 1.00 94.19 94 THR A N 1
ATOM 746 C CA . THR A 1 94 ? -0.580 -13.704 7.631 1.00 94.19 94 THR A CA 1
ATOM 747 C C . THR A 1 94 ? -1.794 -13.406 6.746 1.00 94.19 94 THR A C 1
ATOM 749 O O . THR A 1 94 ? -1.679 -13.230 5.532 1.00 94.19 94 THR A O 1
ATOM 752 N N . VAL A 1 95 ? -2.973 -13.293 7.360 1.00 97.00 95 VAL A N 1
ATOM 753 C CA . VAL A 1 95 ? -4.179 -12.735 6.733 1.00 97.00 95 VAL A CA 1
ATOM 754 C C . VAL A 1 95 ? -4.765 -11.698 7.678 1.00 97.00 95 VAL A C 1
ATOM 756 O O . VAL A 1 95 ? -5.015 -11.989 8.844 1.00 97.00 95 VAL A O 1
ATOM 759 N N . ILE A 1 96 ? -4.996 -10.491 7.170 1.00 97.81 96 ILE A N 1
ATOM 760 C CA . ILE A 1 96 ? -5.595 -9.388 7.930 1.00 97.81 96 ILE A CA 1
ATOM 761 C C . ILE A 1 96 ? -6.985 -9.158 7.355 1.00 97.81 96 ILE A C 1
ATOM 763 O O . ILE A 1 96 ? -7.138 -9.096 6.137 1.00 97.81 96 ILE A O 1
ATOM 767 N N . GLY A 1 97 ? -8.005 -9.023 8.194 1.00 97.75 97 GLY A N 1
ATOM 768 C CA . GLY A 1 97 ? -9.372 -8.830 7.724 1.00 97.75 97 GLY A CA 1
ATOM 769 C C . GLY A 1 97 ? -10.228 -8.060 8.712 1.00 97.75 97 GLY A C 1
ATOM 770 O O . GLY A 1 97 ? -10.002 -8.107 9.917 1.00 97.75 97 GLY A O 1
ATOM 771 N N . GLY A 1 98 ? -11.226 -7.354 8.192 1.00 97.19 98 GLY A N 1
ATOM 772 C CA . GLY A 1 98 ? -12.098 -6.522 9.006 1.00 97.19 98 GLY A CA 1
ATOM 773 C C . GLY A 1 98 ? -13.221 -5.877 8.204 1.00 97.19 98 GLY A C 1
ATOM 774 O O . GLY A 1 98 ? -13.213 -5.847 6.973 1.00 97.19 98 GLY A O 1
ATOM 775 N N . ARG A 1 99 ? -14.222 -5.366 8.923 1.00 95.75 99 ARG A N 1
ATOM 776 C CA . ARG A 1 99 ? -15.346 -4.624 8.325 1.00 95.75 99 ARG A CA 1
ATOM 777 C C . ARG A 1 99 ? -15.000 -3.165 8.034 1.00 95.75 99 ARG A C 1
ATOM 779 O O . ARG A 1 99 ? -15.633 -2.558 7.179 1.00 95.75 99 ARG A O 1
ATOM 786 N N . ASP A 1 100 ? -14.003 -2.625 8.727 1.00 95.25 100 ASP A N 1
ATOM 787 C CA . ASP A 1 100 ? -13.549 -1.251 8.555 1.00 95.25 100 ASP A CA 1
ATOM 788 C C . ASP A 1 100 ? -12.319 -1.201 7.637 1.00 95.25 100 ASP A C 1
ATOM 790 O O . ASP A 1 100 ? -11.306 -1.858 7.889 1.00 95.25 100 ASP A O 1
ATOM 794 N N . LEU A 1 101 ? -12.432 -0.445 6.541 1.00 95.75 101 LEU A N 1
ATOM 795 C CA . LEU A 1 101 ? -11.379 -0.309 5.536 1.00 95.75 101 LEU A CA 1
ATOM 796 C C . LEU A 1 101 ? -10.130 0.383 6.102 1.00 95.75 101 LEU A C 1
ATOM 798 O O . LEU A 1 101 ? -9.021 -0.061 5.808 1.00 95.75 101 LEU A O 1
ATOM 802 N N . LEU A 1 102 ? -10.306 1.445 6.896 1.00 95.75 102 LEU A N 1
ATOM 803 C CA . LEU A 1 102 ? -9.200 2.225 7.452 1.00 95.75 102 LEU A CA 1
ATOM 804 C C . LEU A 1 102 ? -8.467 1.407 8.514 1.00 95.75 102 LEU A C 1
ATOM 806 O O . LEU A 1 102 ? -7.240 1.392 8.520 1.00 95.75 102 LEU A O 1
ATOM 810 N N . ALA A 1 103 ? -9.190 0.665 9.357 1.00 96.19 103 ALA A N 1
ATOM 811 C CA . ALA A 1 103 ? -8.570 -0.215 10.346 1.00 96.19 103 ALA A CA 1
ATOM 812 C C . ALA A 1 103 ? -7.692 -1.293 9.686 1.00 96.19 103 ALA A C 1
ATOM 814 O O . ALA A 1 103 ? -6.550 -1.500 10.095 1.00 96.19 103 ALA A O 1
ATOM 815 N N . VAL A 1 104 ? -8.193 -1.951 8.631 1.00 97.25 104 VAL A N 1
ATOM 816 C CA . VAL A 1 104 ? -7.433 -2.988 7.908 1.00 97.25 104 VAL A CA 1
ATOM 817 C C . VAL A 1 104 ? -6.209 -2.399 7.204 1.00 97.25 104 VAL A C 1
ATOM 819 O O . VAL A 1 104 ? -5.139 -3.006 7.258 1.00 97.25 104 VAL A O 1
ATOM 822 N N . GLU A 1 105 ? -6.334 -1.220 6.583 1.00 96.94 105 GLU A N 1
ATOM 823 C CA . GLU A 1 105 ? -5.187 -0.508 6.002 1.00 96.94 105 GLU A CA 1
ATOM 824 C C . GLU A 1 105 ? -4.142 -0.197 7.079 1.00 96.94 105 GLU A C 1
ATOM 826 O O . GLU A 1 105 ? -2.976 -0.558 6.923 1.00 96.94 105 GLU A O 1
ATOM 831 N N . ARG A 1 106 ? -4.571 0.399 8.201 1.00 96.12 106 ARG A N 1
ATOM 832 C CA . ARG A 1 106 ? -3.698 0.797 9.310 1.00 96.12 106 ARG A CA 1
ATOM 833 C C . ARG A 1 106 ? -2.929 -0.394 9.864 1.00 96.12 106 ARG A C 1
ATOM 835 O O . ARG A 1 106 ? -1.715 -0.313 10.010 1.00 96.12 106 ARG A O 1
ATOM 842 N N . VAL A 1 107 ? -3.611 -1.507 10.141 1.00 96.38 107 VAL A N 1
ATOM 843 C CA . VAL A 1 107 ? -2.969 -2.741 10.621 1.00 96.38 107 VAL A CA 1
ATOM 844 C C . VAL A 1 107 ? -1.969 -3.268 9.594 1.00 96.38 107 VAL A C 1
ATOM 846 O O . VAL A 1 107 ? -0.856 -3.628 9.964 1.00 96.38 107 VAL A O 1
ATOM 849 N N . GLY A 1 108 ? -2.316 -3.268 8.304 1.00 96.44 108 GLY A N 1
ATOM 850 C CA . GLY A 1 108 ? -1.392 -3.676 7.247 1.00 96.44 108 GLY A CA 1
ATOM 851 C C . GLY A 1 108 ? -0.132 -2.808 7.180 1.00 96.44 108 GLY A C 1
ATOM 852 O O . GLY A 1 108 ? 0.972 -3.343 7.104 1.00 96.44 108 GLY A O 1
ATOM 853 N N . MET A 1 109 ? -0.277 -1.484 7.281 1.00 95.62 109 MET A N 1
ATOM 854 C CA . MET A 1 109 ? 0.852 -0.547 7.332 1.00 95.62 109 MET A CA 1
ATOM 855 C C . MET A 1 109 ? 1.725 -0.774 8.571 1.00 95.62 109 MET A C 1
ATOM 857 O O . MET A 1 109 ? 2.946 -0.866 8.450 1.00 95.62 109 MET A O 1
ATOM 861 N N . LEU A 1 110 ? 1.111 -0.941 9.746 1.00 95.19 110 LEU A N 1
ATOM 862 C CA . LEU A 1 110 ? 1.830 -1.215 10.993 1.00 95.19 110 LEU A CA 1
ATOM 863 C C . LEU A 1 110 ? 2.568 -2.556 10.938 1.00 95.19 110 LEU A C 1
ATOM 865 O O . LEU A 1 110 ? 3.727 -2.619 11.328 1.00 95.19 110 LEU A O 1
ATOM 869 N N . LYS A 1 111 ? 1.966 -3.613 10.371 1.00 95.00 111 LYS A N 1
ATOM 870 C CA . LYS A 1 111 ? 2.656 -4.893 10.128 1.00 95.00 111 LYS A CA 1
ATOM 871 C C . LYS A 1 111 ? 3.880 -4.717 9.218 1.00 95.00 111 LYS A C 1
ATOM 873 O O . LYS A 1 111 ? 4.882 -5.387 9.428 1.00 95.00 111 LYS A O 1
ATOM 878 N N . MET A 1 112 ? 3.847 -3.791 8.258 1.00 93.62 112 MET A N 1
ATOM 879 C CA . MET A 1 112 ? 5.008 -3.414 7.433 1.00 93.62 112 MET A CA 1
ATOM 880 C C . MET A 1 112 ? 6.002 -2.476 8.142 1.00 93.62 112 MET A C 1
ATOM 882 O O . MET A 1 112 ? 6.948 -2.015 7.510 1.00 93.62 112 MET A O 1
ATOM 886 N N . GLY A 1 113 ? 5.795 -2.123 9.413 1.00 92.31 113 GLY A N 1
ATOM 887 C CA . GLY A 1 113 ? 6.630 -1.155 10.132 1.00 92.31 113 GLY A CA 1
ATOM 888 C C . GLY A 1 113 ? 6.549 0.272 9.582 1.00 92.31 113 GLY A C 1
ATOM 889 O O . GLY A 1 113 ? 7.476 1.054 9.784 1.00 92.31 113 GLY A O 1
ATOM 890 N N . LEU A 1 114 ? 5.482 0.602 8.852 1.00 91.75 114 LEU A N 1
ATOM 891 C CA . LEU A 1 114 ? 5.196 1.958 8.394 1.00 91.75 114 LEU A CA 1
ATOM 892 C C . LEU A 1 114 ? 4.405 2.706 9.469 1.00 91.75 114 LEU A C 1
ATOM 894 O O . LEU A 1 114 ? 3.573 2.111 10.153 1.00 91.75 114 LEU A O 1
ATOM 898 N N . ASP A 1 115 ? 4.623 4.016 9.572 1.00 91.50 115 ASP A N 1
ATOM 899 C CA . ASP A 1 115 ? 3.748 4.897 10.340 1.00 91.50 115 ASP A CA 1
ATOM 900 C C . ASP A 1 115 ? 2.595 5.388 9.442 1.00 91.50 115 ASP A C 1
ATOM 902 O O . ASP A 1 115 ? 2.850 6.101 8.464 1.00 91.50 115 ASP A O 1
ATOM 906 N N . PRO A 1 116 ? 1.328 5.030 9.735 1.00 92.25 116 PRO A N 1
ATOM 907 C CA . PRO A 1 116 ? 0.173 5.527 8.994 1.00 92.25 116 PRO A CA 1
ATOM 908 C C . PRO A 1 116 ? 0.063 7.056 8.976 1.00 92.25 116 PRO A C 1
ATOM 910 O O . PRO A 1 116 ? -0.459 7.607 8.011 1.00 92.25 116 PRO A O 1
ATOM 913 N N . ALA A 1 117 ? 0.572 7.749 10.000 1.00 89.44 117 ALA A N 1
ATOM 914 C CA . ALA A 1 117 ? 0.547 9.210 10.061 1.00 89.44 117 ALA A CA 1
ATOM 915 C C . ALA A 1 117 ? 1.469 9.873 9.021 1.00 89.44 117 ALA A C 1
ATOM 917 O O . ALA A 1 117 ? 1.261 11.033 8.669 1.00 89.44 117 ALA A O 1
ATOM 918 N N . GLU A 1 118 ? 2.467 9.147 8.508 1.00 88.69 118 GLU A N 1
ATOM 919 C CA . GLU A 1 118 ? 3.375 9.649 7.473 1.00 88.69 118 GLU A CA 1
ATOM 920 C C . GLU A 1 118 ? 2.823 9.480 6.046 1.00 88.69 118 GLU A C 1
ATOM 922 O O . GLU A 1 118 ? 3.387 10.045 5.107 1.00 88.69 118 GLU A O 1
ATOM 927 N N . ASP A 1 119 ? 1.743 8.715 5.844 1.00 89.56 119 ASP A N 1
ATOM 928 C CA . ASP A 1 119 ? 1.106 8.589 4.528 1.00 89.56 119 ASP A CA 1
ATOM 929 C C . ASP A 1 119 ? 0.037 9.665 4.322 1.00 89.56 119 ASP A C 1
ATOM 931 O O . ASP A 1 119 ? -1.147 9.470 4.594 1.00 89.56 119 ASP A O 1
ATOM 935 N N . SER A 1 120 ? 0.451 10.806 3.776 1.00 88.50 120 SER A N 1
ATOM 936 C CA . SER A 1 120 ? -0.452 11.905 3.423 1.00 88.50 120 SER A CA 1
ATOM 937 C C . SER A 1 120 ? -1.282 11.658 2.156 1.00 88.50 120 SER A C 1
ATOM 939 O O . SER A 1 120 ? -2.159 12.463 1.849 1.00 88.50 120 SER A O 1
ATOM 941 N N . ARG A 1 121 ? -1.033 10.568 1.411 1.00 88.38 121 ARG A N 1
ATOM 942 C CA . ARG A 1 121 ? -1.677 10.316 0.113 1.00 88.38 121 ARG A CA 1
ATOM 943 C C . ARG A 1 121 ? -2.955 9.510 0.241 1.00 88.38 121 ARG A C 1
ATOM 945 O O . ARG A 1 121 ? -4.033 10.031 -0.005 1.00 88.38 121 ARG A O 1
ATOM 952 N N . PHE A 1 122 ? -2.856 8.234 0.609 1.00 94.06 122 PHE A N 1
ATOM 953 C CA . PHE A 1 122 ? -4.024 7.351 0.622 1.00 94.06 122 PHE A CA 1
ATOM 954 C C . PHE A 1 122 ? -4.655 7.292 2.005 1.00 94.06 122 PHE A C 1
ATOM 956 O O . PHE A 1 122 ? -5.842 7.587 2.149 1.00 94.06 122 PHE A O 1
ATOM 963 N N . TYR A 1 123 ? -3.877 6.930 3.024 1.00 94.94 123 TYR A N 1
ATOM 964 C CA . TYR A 1 123 ? -4.386 6.798 4.382 1.00 94.94 123 TYR A CA 1
ATOM 965 C C . TYR A 1 123 ? -4.794 8.157 4.962 1.00 94.94 123 TYR A C 1
ATOM 967 O O . TYR A 1 123 ? -5.914 8.296 5.449 1.00 94.94 123 TYR A O 1
ATOM 975 N N . GLY A 1 124 ? -3.946 9.182 4.829 1.00 94.50 124 GLY A N 1
ATOM 976 C CA . GLY A 1 124 ? -4.229 10.542 5.294 1.00 94.50 124 GLY A CA 1
ATOM 977 C C . GLY A 1 124 ? -5.503 11.134 4.687 1.00 94.50 124 GLY A C 1
ATOM 978 O O . GLY A 1 124 ? -6.386 11.566 5.427 1.00 94.50 124 GLY A O 1
ATOM 979 N N . GLN A 1 125 ? -5.663 11.070 3.360 1.00 95.44 125 GLN A N 1
ATOM 980 C CA . GLN A 1 125 ? -6.888 11.545 2.702 1.00 95.44 125 GLN A CA 1
ATOM 981 C C . GLN A 1 125 ? -8.124 10.713 3.083 1.00 95.44 125 GLN A C 1
ATOM 983 O O . GLN A 1 125 ? -9.228 11.251 3.178 1.00 95.44 125 GLN A O 1
ATOM 988 N N . ALA A 1 126 ? -7.976 9.405 3.321 1.00 95.38 126 ALA A N 1
ATOM 989 C CA . ALA A 1 126 ? -9.080 8.580 3.806 1.00 95.38 126 ALA A CA 1
ATOM 990 C C . ALA A 1 126 ? -9.507 8.977 5.228 1.00 95.38 126 ALA A C 1
ATOM 992 O O . ALA A 1 126 ? -10.704 9.067 5.499 1.00 95.38 126 ALA A O 1
ATOM 993 N N . VAL A 1 127 ? -8.553 9.250 6.122 1.00 96.06 127 VAL A N 1
ATOM 994 C CA . VAL A 1 127 ? -8.832 9.750 7.477 1.00 96.06 127 VAL A CA 1
ATOM 995 C C . VAL A 1 127 ? -9.519 11.115 7.418 1.00 96.06 127 VAL A C 1
ATOM 997 O O . VAL A 1 127 ? -10.510 11.319 8.115 1.00 96.06 127 VAL A O 1
ATOM 1000 N N . GLU A 1 128 ? -9.066 12.022 6.550 1.00 96.00 128 GLU A N 1
ATOM 1001 C CA . GLU A 1 128 ? -9.720 13.319 6.338 1.00 96.00 128 GLU A CA 1
ATOM 1002 C C . GLU A 1 128 ? -11.166 13.157 5.838 1.00 96.00 128 GLU A C 1
ATOM 1004 O O . GLU A 1 128 ? -12.078 13.828 6.321 1.00 96.00 128 GLU A O 1
ATOM 1009 N N . ALA A 1 129 ? -11.400 12.233 4.903 1.00 95.56 129 ALA A N 1
ATOM 1010 C CA . ALA A 1 129 ? -12.715 12.022 4.305 1.00 95.56 129 ALA A CA 1
ATOM 1011 C C . ALA A 1 129 ? -13.711 11.283 5.217 1.00 95.56 129 ALA A C 1
ATOM 1013 O O . ALA A 1 129 ? -14.911 11.556 5.155 1.00 95.56 129 ALA A O 1
ATOM 1014 N N . PHE A 1 130 ? -13.246 10.320 6.019 1.00 95.06 130 PHE A N 1
ATOM 1015 C CA . PHE A 1 130 ? -14.114 9.372 6.738 1.00 95.06 130 PHE A CA 1
ATOM 1016 C C . PHE A 1 130 ? -13.989 9.425 8.267 1.00 95.06 130 PHE A C 1
ATOM 1018 O O . PHE A 1 130 ? -14.769 8.754 8.960 1.00 95.06 130 PHE A O 1
ATOM 1025 N N . GLY A 1 131 ? -13.046 10.222 8.776 1.00 93.56 131 GLY A N 1
ATOM 1026 C CA . GLY A 1 131 ? -12.656 10.291 10.180 1.00 93.56 131 GLY A CA 1
ATOM 1027 C C . GLY A 1 131 ? -11.749 9.133 10.597 1.00 93.56 131 GLY A C 1
ATOM 1028 O O . GLY A 1 131 ? -11.829 8.031 10.049 1.00 93.56 131 GLY A O 1
ATOM 1029 N N . GLU A 1 132 ? -10.906 9.370 11.603 1.00 89.00 132 GLU A N 1
ATOM 1030 C CA . GLU A 1 132 ? -10.158 8.292 12.253 1.00 89.00 132 GLU A CA 1
ATOM 1031 C C . GLU A 1 132 ? -11.122 7.326 12.963 1.00 89.00 132 GLU A C 1
ATOM 1033 O O . GLU A 1 132 ? -12.206 7.708 13.416 1.00 89.00 132 GLU A O 1
ATOM 1038 N N . ARG A 1 133 ? -10.744 6.047 13.014 1.00 84.62 133 ARG A N 1
ATOM 1039 C CA . ARG A 1 133 ? -11.561 4.970 13.571 1.00 84.62 133 ARG A CA 1
ATOM 1040 C C . ARG A 1 133 ? -10.804 4.262 14.678 1.00 84.62 133 ARG A C 1
ATOM 1042 O O . ARG A 1 133 ? -9.680 3.808 14.465 1.00 84.62 133 ARG A O 1
ATOM 1049 N N . ASP A 1 134 ? -11.466 4.121 15.819 1.00 89.31 134 ASP A N 1
ATOM 1050 C CA . ASP A 1 134 ? -11.039 3.202 16.864 1.00 89.31 134 ASP A CA 1
ATOM 1051 C C . ASP A 1 134 ? -11.387 1.770 16.458 1.00 89.31 134 ASP A C 1
ATOM 1053 O O . ASP A 1 134 ? -12.458 1.496 15.906 1.00 89.31 134 ASP A O 1
ATOM 1057 N N . PHE A 1 135 ? -10.484 0.841 16.744 1.00 93.00 135 PHE A N 1
ATOM 1058 C CA . PHE A 1 135 ? -10.696 -0.578 16.507 1.00 93.00 135 PHE A CA 1
ATOM 1059 C C . PHE A 1 135 ? -9.881 -1.411 17.492 1.00 93.00 135 PHE A C 1
ATOM 1061 O O . PHE A 1 135 ? -8.888 -0.959 18.061 1.00 93.00 135 PHE A O 1
ATOM 1068 N N . GLU A 1 136 ? -10.302 -2.659 17.658 1.00 93.62 136 GLU A N 1
ATOM 1069 C CA . GLU A 1 136 ? -9.559 -3.668 18.400 1.00 93.62 136 GLU A CA 1
ATOM 1070 C C . GLU A 1 136 ? -8.722 -4.502 17.424 1.00 93.62 136 GLU A C 1
ATOM 1072 O O . GLU A 1 136 ? -9.244 -5.049 16.449 1.00 93.62 136 GLU A O 1
ATOM 1077 N N . TRP A 1 137 ? -7.418 -4.607 17.685 1.00 93.06 137 TRP A N 1
ATOM 1078 C CA . TRP A 1 137 ? -6.530 -5.502 16.950 1.00 93.06 137 TRP A CA 1
ATOM 1079 C C . TRP A 1 137 ? -6.428 -6.832 17.695 1.00 93.06 137 TRP A C 1
ATOM 1081 O O . TRP A 1 137 ? -5.763 -6.933 18.723 1.00 93.06 137 TRP A O 1
ATOM 1091 N N . VAL A 1 138 ? -7.069 -7.862 17.144 1.00 93.12 138 VAL A N 1
ATOM 1092 C CA . VAL A 1 138 ? -6.986 -9.239 17.644 1.00 93.12 138 VAL A CA 1
ATOM 1093 C C . VAL A 1 138 ? -5.990 -10.041 16.807 1.00 93.12 138 VAL A C 1
ATOM 1095 O O . VAL A 1 138 ? -6.069 -10.033 15.578 1.00 93.12 138 VAL A O 1
ATOM 1098 N N . GLY A 1 139 ? -5.086 -10.766 17.467 1.00 90.88 139 GLY A N 1
ATOM 1099 C CA . GLY A 1 139 ? -4.087 -11.627 16.828 1.00 90.88 139 GLY A CA 1
ATOM 1100 C C . GLY A 1 139 ? -2.661 -11.107 16.997 1.00 90.88 139 GLY A C 1
ATOM 1101 O O . GLY A 1 139 ? -2.371 -10.375 17.939 1.00 90.88 139 GLY A O 1
ATOM 1102 N N . ASP A 1 140 ? -1.772 -11.513 16.092 1.00 91.19 140 ASP A N 1
ATOM 1103 C CA . ASP A 1 140 ? -0.370 -11.096 16.102 1.00 91.19 140 ASP A CA 1
ATOM 1104 C C . ASP A 1 140 ? -0.231 -9.601 15.776 1.00 91.19 140 ASP A C 1
ATOM 1106 O O . ASP A 1 140 ? -0.694 -9.125 14.732 1.00 91.19 140 ASP A O 1
ATOM 1110 N N . THR A 1 141 ? 0.427 -8.876 16.680 1.00 91.75 141 THR A N 1
ATOM 1111 C CA . THR A 1 141 ? 0.647 -7.433 16.591 1.00 91.75 141 THR A CA 1
ATOM 1112 C C . THR A 1 141 ? 2.083 -7.047 16.257 1.00 91.75 141 THR A C 1
ATOM 1114 O O . THR A 1 141 ? 2.422 -5.862 16.270 1.00 91.75 141 THR A O 1
ATOM 1117 N N . CYS A 1 142 ? 2.939 -8.021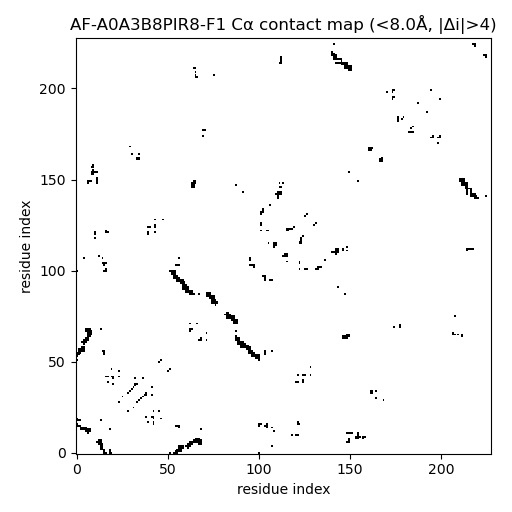 15.959 1.00 90.62 142 CYS A N 1
ATOM 1118 C CA . CYS A 1 142 ? 4.338 -7.805 15.633 1.00 90.62 142 CYS A CA 1
ATOM 1119 C C . CYS A 1 142 ? 4.522 -7.462 14.155 1.00 90.62 142 CYS A C 1
ATOM 1121 O O . CYS A 1 142 ? 3.866 -8.020 13.280 1.00 90.62 142 CYS A O 1
ATOM 1123 N N . THR A 1 143 ? 5.417 -6.531 13.848 1.00 92.50 143 THR A N 1
ATOM 1124 C CA . THR A 1 143 ? 5.842 -6.238 12.471 1.00 92.50 143 THR A CA 1
ATOM 1125 C C . THR A 1 143 ? 6.413 -7.480 11.781 1.00 92.50 143 THR A C 1
ATOM 1127 O O . THR A 1 143 ? 6.983 -8.343 12.443 1.00 92.50 143 THR A O 1
ATOM 1130 N N . TYR A 1 144 ? 6.348 -7.534 10.452 1.00 89.88 144 TYR A N 1
ATOM 1131 C CA . TYR A 1 144 ? 7.044 -8.552 9.670 1.00 89.88 144 TYR A CA 1
ATOM 1132 C C . TYR A 1 144 ? 8.562 -8.472 9.881 1.00 89.88 144 TYR A C 1
ATOM 1134 O O . TYR A 1 144 ? 9.149 -7.386 9.869 1.00 89.88 144 TYR A O 1
ATOM 1142 N N . GLU A 1 145 ? 9.192 -9.630 10.055 1.00 83.31 145 GLU A N 1
ATOM 1143 C CA . GLU A 1 145 ? 10.645 -9.740 10.137 1.00 83.31 145 GLU A CA 1
ATOM 1144 C C . GLU A 1 145 ? 11.299 -9.417 8.792 1.00 83.31 145 GLU A C 1
ATOM 1146 O O . GLU A 1 145 ? 10.740 -9.685 7.732 1.00 83.31 145 GLU A O 1
ATOM 1151 N N . GLU A 1 146 ? 12.487 -8.810 8.849 1.00 79.31 146 GLU A N 1
ATOM 1152 C CA . GLU A 1 146 ? 13.319 -8.464 7.686 1.00 79.31 146 GLU A CA 1
ATOM 1153 C C . GLU A 1 146 ? 12.641 -7.632 6.580 1.00 79.31 146 GLU A C 1
ATOM 1155 O O . GLU A 1 146 ? 13.200 -7.490 5.492 1.00 79.31 146 GLU A O 1
ATOM 1160 N N . TRP A 1 147 ? 11.495 -7.008 6.871 1.00 85.56 147 TRP A N 1
ATOM 1161 C CA . TRP A 1 147 ? 10.740 -6.231 5.894 1.00 85.56 147 TRP A CA 1
ATOM 1162 C C . TRP A 1 147 ? 11.517 -5.005 5.401 1.00 85.56 147 TRP A C 1
ATOM 1164 O O . TRP A 1 147 ? 12.072 -4.227 6.183 1.00 85.56 147 TRP A O 1
ATOM 1174 N N . LEU A 1 148 ? 11.5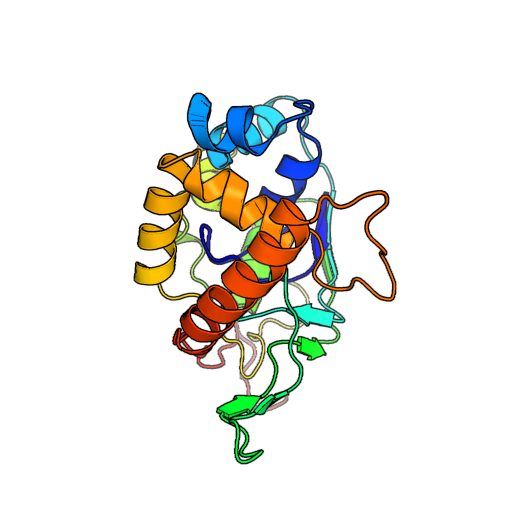30 -4.805 4.088 1.00 85.31 148 LEU A N 1
ATOM 1175 C CA . LEU A 1 148 ? 12.236 -3.744 3.388 1.00 85.31 148 LEU A CA 1
ATOM 1176 C C . LEU A 1 148 ? 11.250 -2.701 2.853 1.00 85.31 148 LEU A C 1
ATOM 1178 O O . LEU A 1 148 ? 10.614 -2.884 1.816 1.00 85.31 148 LEU A O 1
ATOM 1182 N N . ASN A 1 149 ? 11.174 -1.549 3.513 1.00 82.56 149 ASN A N 1
ATOM 1183 C CA . ASN A 1 149 ? 10.347 -0.433 3.060 1.00 82.56 149 ASN A CA 1
ATOM 1184 C C . ASN A 1 149 ? 11.026 0.420 1.982 1.00 82.56 149 ASN A C 1
ATOM 1186 O O . ASN A 1 149 ? 12.254 0.463 1.849 1.00 82.56 149 ASN A O 1
ATOM 1190 N N . ILE A 1 150 ? 10.205 1.152 1.225 1.00 77.06 150 ILE A N 1
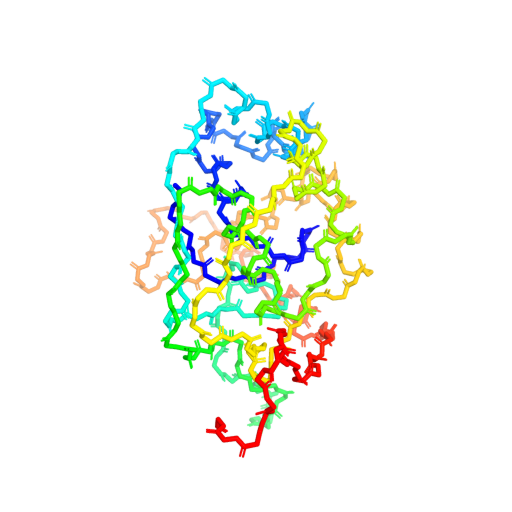ATOM 1191 C CA . ILE A 1 150 ? 10.664 2.159 0.263 1.00 77.06 150 ILE A CA 1
ATOM 1192 C C . ILE A 1 150 ? 11.055 3.436 1.008 1.00 77.06 150 ILE A C 1
ATOM 1194 O O . ILE A 1 150 ? 10.247 3.997 1.743 1.00 77.06 150 ILE A O 1
ATOM 1198 N N . GLY A 1 151 ? 12.273 3.933 0.780 1.00 68.19 151 GLY A N 1
ATOM 1199 C CA . GLY A 1 151 ? 12.693 5.230 1.314 1.00 68.19 151 GLY A CA 1
ATOM 1200 C C . GLY A 1 151 ? 11.954 6.403 0.655 1.00 68.19 151 GLY A C 1
ATOM 1201 O O . GLY A 1 151 ? 11.705 6.395 -0.551 1.00 68.19 151 GLY A O 1
ATOM 1202 N N . GLU A 1 152 ? 11.669 7.448 1.428 1.00 63.78 152 GLU A N 1
ATOM 1203 C CA . GLU A 1 152 ? 10.895 8.628 1.009 1.00 63.78 152 GLU A CA 1
ATOM 1204 C C . GLU A 1 152 ? 11.441 9.314 -0.258 1.00 63.78 152 GLU A C 1
ATOM 1206 O O . GLU A 1 152 ? 10.691 9.597 -1.191 1.00 63.78 152 GLU A O 1
ATOM 1211 N N . ALA A 1 153 ? 12.764 9.474 -0.364 1.00 57.19 153 ALA A N 1
ATOM 1212 C CA . ALA A 1 153 ? 13.406 10.062 -1.544 1.00 57.19 153 ALA A CA 1
ATOM 1213 C C . ALA A 1 153 ? 13.148 9.269 -2.841 1.00 57.19 153 ALA A C 1
ATOM 1215 O O . ALA A 1 153 ? 13.165 9.838 -3.932 1.00 57.19 153 ALA A O 1
ATOM 1216 N N . THR A 1 154 ? 12.901 7.957 -2.738 1.00 60.28 154 THR A N 1
ATOM 1217 C CA . THR A 1 154 ? 12.542 7.125 -3.898 1.00 60.28 154 THR A CA 1
ATOM 1218 C C . THR A 1 154 ? 11.106 7.391 -4.342 1.00 60.28 154 THR A C 1
ATOM 1220 O O . THR A 1 154 ? 10.858 7.409 -5.547 1.00 60.28 154 THR A O 1
ATOM 1223 N N . CYS A 1 155 ? 10.202 7.659 -3.391 1.00 58.44 155 CYS A N 1
ATOM 1224 C CA . CYS A 1 155 ? 8.812 8.014 -3.678 1.00 58.44 155 CYS A CA 1
ATOM 1225 C C . CYS A 1 155 ? 8.731 9.330 -4.450 1.00 58.44 155 CYS A C 1
ATOM 1227 O O . CYS A 1 155 ? 8.166 9.362 -5.539 1.00 58.44 155 CYS A O 1
ATOM 1229 N N . LEU A 1 156 ? 9.408 10.372 -3.960 1.00 54.56 156 LEU A N 1
ATOM 1230 C CA . LEU A 1 156 ? 9.399 11.699 -4.581 1.00 54.56 156 LEU A CA 1
ATOM 1231 C C . LEU A 1 156 ? 9.964 11.695 -6.016 1.00 54.56 156 LEU A C 1
ATOM 1233 O O . LEU A 1 156 ? 9.428 12.336 -6.914 1.00 54.56 156 LEU A O 1
ATOM 1237 N N . GLN A 1 157 ? 11.049 10.951 -6.259 1.00 57.81 157 GLN A N 1
ATOM 1238 C CA . GLN A 1 157 ? 11.675 10.887 -7.587 1.00 57.81 157 GLN A CA 1
ATOM 1239 C C . GLN A 1 157 ? 10.801 10.206 -8.640 1.00 57.81 157 GLN A C 1
ATOM 1241 O O . GLN A 1 157 ? 10.920 10.513 -9.827 1.00 57.81 157 GLN A O 1
ATOM 1246 N N . LEU A 1 158 ? 9.995 9.228 -8.231 1.00 59.78 158 LEU A N 1
ATOM 1247 C CA . LEU A 1 158 ? 9.110 8.519 -9.145 1.00 59.78 158 LEU A CA 1
ATOM 1248 C C . LEU A 1 158 ? 7.788 9.235 -9.343 1.00 59.78 158 LEU A C 1
ATOM 1250 O O . LEU A 1 158 ? 7.279 9.160 -10.448 1.00 59.78 158 LEU A O 1
ATOM 1254 N N . ASP A 1 159 ? 7.302 9.964 -8.344 1.00 56.94 159 ASP A N 1
ATOM 1255 C CA . ASP A 1 159 ? 6.139 10.845 -8.475 1.00 56.94 159 ASP A CA 1
ATOM 1256 C C . ASP A 1 159 ? 6.383 11.900 -9.571 1.00 56.94 159 ASP A C 1
ATOM 1258 O O . ASP A 1 159 ? 5.675 11.943 -10.573 1.00 56.94 159 ASP A O 1
ATOM 1262 N N . ILE A 1 160 ? 7.525 12.597 -9.504 1.00 55.44 160 ILE A N 1
ATOM 1263 C CA . ILE A 1 160 ? 7.984 13.525 -10.558 1.00 55.44 160 ILE A CA 1
ATOM 1264 C C . ILE A 1 160 ? 8.150 12.803 -11.913 1.00 55.44 160 ILE A C 1
ATOM 1266 O O . ILE A 1 160 ? 7.933 13.367 -12.985 1.00 55.44 160 ILE A O 1
ATOM 1270 N N . GLY A 1 161 ? 8.565 11.534 -11.889 1.00 55.69 161 GLY A N 1
ATOM 1271 C CA . GLY A 1 161 ? 8.690 10.704 -13.088 1.00 55.69 161 GLY A CA 1
ATOM 1272 C C . GLY A 1 161 ? 7.345 10.293 -13.700 1.00 55.69 161 GLY A C 1
ATOM 1273 O O . GLY A 1 161 ? 7.258 10.188 -14.926 1.00 55.69 161 GLY A O 1
ATOM 1274 N N . GLU A 1 162 ? 6.324 10.065 -12.868 1.00 53.81 162 GLU A N 1
ATOM 1275 C CA . GLU A 1 162 ? 4.941 9.768 -13.256 1.00 53.81 162 GLU A CA 1
ATOM 1276 C C . GLU A 1 162 ? 4.280 10.999 -13.893 1.00 53.81 162 GLU A C 1
ATOM 1278 O O . GLU A 1 162 ? 3.690 10.882 -14.973 1.0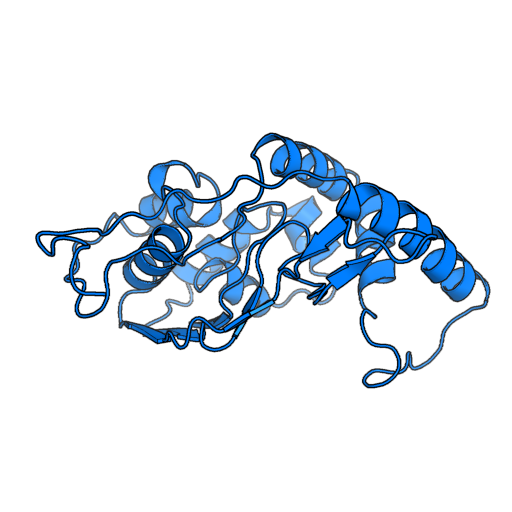0 53.81 162 GLU A O 1
ATOM 1283 N N . GLU A 1 163 ? 4.511 12.185 -13.324 1.00 52.06 163 GLU A N 1
ATOM 1284 C CA . GLU A 1 163 ? 4.053 13.477 -13.858 1.00 52.06 163 GLU A CA 1
ATOM 1285 C C . GLU A 1 163 ? 4.652 13.811 -15.238 1.00 52.06 163 GLU A C 1
ATOM 1287 O O . GLU A 1 163 ? 4.005 14.437 -16.078 1.00 52.06 163 GLU A O 1
ATOM 1292 N N . LEU A 1 164 ? 5.860 13.319 -15.548 1.00 53.44 164 LEU A N 1
ATOM 1293 C CA . LEU A 1 164 ? 6.494 13.473 -16.869 1.00 53.44 164 LEU A CA 1
ATOM 1294 C C . LEU A 1 164 ? 5.896 12.567 -17.966 1.00 53.44 164 LEU A C 1
ATOM 1296 O O . LEU A 1 164 ? 6.432 12.503 -19.077 1.00 53.44 164 LEU A O 1
ATOM 1300 N N . GLY A 1 165 ? 4.790 11.878 -17.667 1.00 52.28 165 GLY A N 1
ATOM 1301 C CA . GLY A 1 165 ? 3.765 11.341 -18.564 1.00 52.28 165 GLY A CA 1
ATOM 1302 C C . GLY A 1 165 ? 4.202 10.394 -19.686 1.00 52.28 165 GLY A C 1
ATOM 1303 O O . GLY A 1 165 ? 3.857 9.213 -19.684 1.00 52.28 165 GLY A O 1
ATOM 1304 N N . VAL A 1 166 ? 4.977 10.887 -20.652 1.00 53.62 166 VAL A N 1
ATOM 1305 C CA . VAL A 1 166 ? 5.542 10.098 -21.758 1.00 53.62 166 VAL A CA 1
ATOM 1306 C C . VAL A 1 166 ? 6.573 9.094 -21.236 1.00 53.62 166 VAL A C 1
ATOM 1308 O O . VAL A 1 166 ? 6.575 7.934 -21.650 1.00 53.62 166 VAL A O 1
ATOM 1311 N N . MET A 1 167 ? 7.412 9.506 -20.280 1.00 55.00 167 MET A N 1
ATOM 1312 C CA . MET A 1 167 ? 8.399 8.613 -19.661 1.00 55.00 167 MET A CA 1
ATOM 1313 C C . MET A 1 167 ? 7.724 7.577 -18.755 1.00 55.00 167 MET A C 1
ATOM 1315 O O . MET A 1 167 ? 8.112 6.410 -18.763 1.00 55.00 167 MET A O 1
ATOM 1319 N N . ALA A 1 168 ? 6.674 7.972 -18.032 1.00 57.59 168 ALA A N 1
ATOM 1320 C CA . ALA A 1 168 ? 5.902 7.090 -17.162 1.00 57.59 1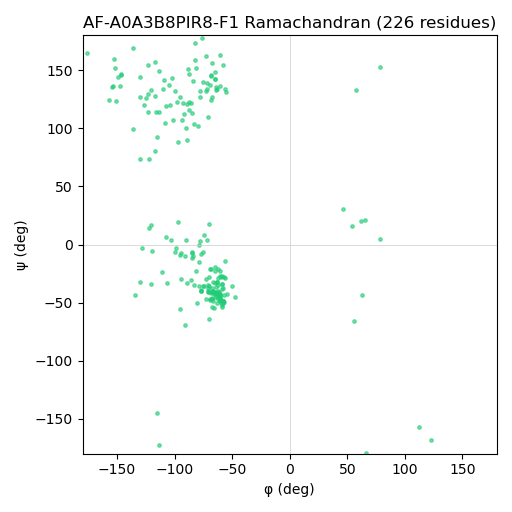68 ALA A CA 1
ATOM 1321 C C . ALA A 1 168 ? 5.175 5.991 -17.944 1.00 57.59 168 ALA A C 1
ATOM 1323 O O . ALA A 1 168 ? 5.269 4.820 -17.583 1.00 57.59 168 ALA A O 1
ATOM 1324 N N . HIS A 1 169 ? 4.519 6.341 -19.057 1.00 61.09 169 HIS A N 1
ATOM 1325 C CA . HIS A 1 169 ? 3.860 5.369 -19.931 1.00 61.09 169 HIS A CA 1
ATOM 1326 C C . HIS A 1 169 ? 4.882 4.412 -20.566 1.00 61.09 169 HIS A C 1
ATOM 1328 O O . HIS A 1 169 ? 4.679 3.199 -20.582 1.00 61.09 169 HIS A O 1
ATOM 1334 N N . PHE A 1 170 ? 6.034 4.936 -20.999 1.00 61.38 170 PHE A N 1
ATOM 1335 C CA . PHE A 1 170 ? 7.145 4.140 -21.524 1.00 61.38 170 PHE A CA 1
ATOM 1336 C C . PHE A 1 170 ? 7.693 3.132 -20.494 1.00 61.38 170 PHE A C 1
ATOM 1338 O O . PHE A 1 170 ? 7.853 1.945 -20.796 1.00 61.38 170 PHE A O 1
ATOM 1345 N N . PHE A 1 171 ? 7.959 3.565 -19.259 1.00 59.56 171 PHE A N 1
ATOM 1346 C CA . PHE A 1 171 ? 8.432 2.678 -18.191 1.00 59.56 171 PHE A CA 1
ATOM 1347 C C . PHE A 1 171 ? 7.332 1.721 -17.705 1.00 59.56 171 PHE A C 1
ATOM 1349 O O . PHE A 1 171 ? 7.583 0.535 -17.501 1.00 59.56 171 PHE A O 1
ATOM 1356 N N . GLY A 1 172 ? 6.094 2.195 -17.579 1.00 63.41 172 GLY A N 1
ATOM 1357 C CA . GLY A 1 172 ? 4.928 1.399 -17.207 1.00 63.41 172 GLY A CA 1
ATOM 1358 C C . GLY A 1 172 ? 4.669 0.250 -18.181 1.00 63.41 172 GLY A C 1
ATOM 1359 O O . GLY A 1 172 ? 4.597 -0.902 -17.750 1.00 63.41 172 GLY A O 1
ATOM 1360 N N . GLU A 1 173 ? 4.605 0.542 -19.484 1.00 64.31 173 GLU A N 1
ATOM 1361 C CA . GLU A 1 173 ? 4.413 -0.468 -20.531 1.00 64.31 173 GLU A CA 1
ATOM 1362 C C . GLU A 1 173 ? 5.608 -1.410 -20.659 1.00 64.31 173 GLU A C 1
ATOM 1364 O O . GLU A 1 173 ? 5.415 -2.615 -20.845 1.00 64.31 173 GLU A O 1
ATOM 1369 N N . SER A 1 174 ? 6.841 -0.900 -20.552 1.00 60.56 174 SER A N 1
ATOM 1370 C CA . SER A 1 174 ? 8.031 -1.754 -20.652 1.00 60.56 174 SER A CA 1
ATOM 1371 C C . SER A 1 174 ? 8.125 -2.777 -19.512 1.00 60.56 174 SER A C 1
ATOM 1373 O O . SER A 1 174 ? 8.718 -3.841 -19.705 1.00 60.56 174 SER A O 1
ATOM 1375 N N . MET A 1 175 ? 7.462 -2.504 -18.383 1.00 60.28 175 MET A N 1
ATOM 1376 C CA . MET A 1 175 ? 7.349 -3.379 -17.214 1.00 60.28 175 MET A CA 1
ATOM 1377 C C . MET A 1 175 ? 6.039 -4.176 -17.124 1.00 60.28 175 MET A C 1
ATOM 1379 O O . MET A 1 175 ? 5.885 -4.965 -16.196 1.00 60.28 175 MET A O 1
ATOM 1383 N N . ALA A 1 176 ? 5.083 -3.997 -18.040 1.00 61.31 176 ALA A N 1
ATOM 1384 C CA . ALA A 1 176 ? 3.803 -4.714 -17.982 1.00 61.31 176 ALA A CA 1
ATOM 1385 C C . ALA A 1 176 ? 3.958 -6.240 -18.164 1.00 61.31 176 ALA A C 1
ATOM 1387 O O . ALA A 1 176 ? 3.077 -7.007 -17.783 1.00 61.31 176 ALA A O 1
ATOM 1388 N N . HIS A 1 177 ? 5.092 -6.680 -18.722 1.00 60.59 177 HIS A N 1
ATOM 1389 C CA . HIS A 1 177 ? 5.412 -8.083 -18.980 1.00 60.59 177 HIS A CA 1
ATOM 1390 C C . HIS A 1 177 ? 6.638 -8.516 -18.170 1.00 60.59 177 HIS A C 1
ATOM 1392 O O . HIS A 1 177 ? 7.763 -8.549 -18.674 1.00 60.59 177 HIS A O 1
ATOM 1398 N N . VAL A 1 178 ? 6.415 -8.823 -16.893 1.00 60.22 178 VAL A N 1
ATOM 1399 C CA . VAL A 1 178 ? 7.475 -9.288 -15.982 1.00 60.22 178 VAL A CA 1
ATOM 1400 C C . VAL A 1 178 ? 7.814 -10.762 -16.239 1.00 60.22 178 VAL A C 1
ATOM 1402 O O . VAL A 1 178 ? 8.998 -11.106 -16.317 1.00 60.22 178 VAL A O 1
ATOM 1405 N N . ASP A 1 179 ? 6.784 -11.581 -16.495 1.00 64.19 179 ASP A N 1
ATOM 1406 C CA . ASP A 1 179 ? 6.877 -13.003 -16.846 1.00 64.19 179 ASP A CA 1
ATOM 1407 C C . ASP A 1 179 ? 6.354 -13.268 -18.277 1.00 64.19 179 ASP A C 1
ATOM 1409 O O . ASP A 1 179 ? 5.157 -13.484 -18.485 1.00 64.19 179 ASP A O 1
ATOM 1413 N N . PRO A 1 180 ? 7.238 -13.246 -19.289 1.00 61.97 180 PRO A N 1
ATOM 1414 C CA . PRO A 1 180 ? 6.868 -13.539 -20.670 1.00 61.97 180 PRO A CA 1
ATOM 1415 C C . PRO A 1 180 ? 6.688 -15.040 -20.950 1.00 61.97 180 PRO A C 1
ATOM 1417 O O . PRO A 1 180 ? 6.274 -15.384 -22.056 1.00 61.97 180 PRO A O 1
ATOM 1420 N N . VAL A 1 181 ? 7.027 -15.923 -19.999 1.00 65.62 181 VAL A N 1
ATOM 1421 C CA . VAL A 1 181 ? 6.860 -17.378 -20.132 1.00 65.62 181 VAL A CA 1
ATOM 1422 C C . VAL A 1 181 ? 5.412 -17.748 -19.834 1.00 65.62 181 VAL A C 1
ATOM 1424 O O . VAL A 1 181 ? 4.778 -18.416 -20.648 1.00 65.62 181 VAL A O 1
ATOM 1427 N N . LEU A 1 182 ? 4.872 -17.268 -18.708 1.00 62.53 182 LEU A N 1
ATOM 1428 C CA . LEU A 1 182 ? 3.468 -17.474 -18.344 1.00 62.53 182 LEU A CA 1
ATOM 1429 C C . LEU A 1 182 ? 2.519 -16.533 -19.099 1.00 62.53 182 LEU A C 1
ATOM 1431 O O . LEU A 1 182 ? 1.419 -16.944 -19.467 1.00 62.53 182 LEU A O 1
ATOM 1435 N N . PHE A 1 183 ? 2.940 -15.291 -19.370 1.00 67.81 183 PHE A N 1
ATOM 1436 C CA . PHE A 1 183 ? 2.120 -14.279 -20.048 1.00 67.81 183 PHE A CA 1
ATOM 1437 C C . PHE A 1 183 ? 2.808 -13.763 -21.319 1.00 67.81 183 PHE A C 1
ATOM 1439 O O . PHE A 1 183 ? 3.311 -12.632 -21.354 1.00 67.81 183 PHE A O 1
ATOM 1446 N N . PRO A 1 184 ? 2.841 -14.578 -22.391 1.00 67.12 184 PRO A N 1
ATOM 1447 C CA . PRO A 1 184 ? 3.508 -14.198 -23.623 1.00 67.12 184 PRO A CA 1
ATOM 1448 C C . PRO A 1 184 ? 2.824 -12.979 -24.262 1.00 67.12 184 PRO A C 1
ATOM 1450 O O . PRO A 1 184 ? 1.593 -12.924 -24.359 1.00 67.12 184 PRO A O 1
ATOM 1453 N N . PRO A 1 185 ? 3.594 -11.983 -24.733 1.00 66.44 185 PRO A N 1
ATOM 1454 C CA . PRO A 1 185 ? 3.018 -10.795 -25.338 1.00 66.44 185 PRO A CA 1
ATOM 1455 C C . PRO A 1 185 ? 2.345 -11.148 -26.670 1.00 66.44 185 PRO A C 1
ATOM 1457 O O . PRO A 1 185 ? 2.975 -11.707 -27.566 1.00 66.44 185 PRO A O 1
ATOM 1460 N N . TYR A 1 186 ? 1.075 -10.762 -26.819 1.00 61.59 186 TYR A N 1
ATOM 1461 C CA . TYR A 1 186 ? 0.233 -11.157 -27.954 1.00 61.59 186 TYR A CA 1
ATOM 1462 C C . TYR A 1 186 ? 0.807 -10.725 -29.316 1.00 61.59 186 TYR A C 1
ATOM 1464 O O . TYR A 1 186 ? 0.737 -11.487 -30.277 1.00 61.59 186 TYR A O 1
ATOM 1472 N N . LYS A 1 187 ? 1.408 -9.524 -29.404 1.00 63.81 187 LYS A N 1
ATOM 1473 C CA . LYS A 1 187 ? 2.149 -9.000 -30.571 1.00 63.81 187 LYS A CA 1
ATOM 1474 C C . LYS A 1 187 ? 3.132 -7.916 -30.115 1.00 63.81 187 LYS A C 1
ATOM 1476 O O . LYS A 1 187 ? 2.719 -6.934 -29.509 1.00 63.81 187 LYS A O 1
ATOM 1481 N N . THR A 1 188 ? 4.420 -8.053 -30.426 1.00 64.12 188 THR A N 1
ATOM 1482 C CA . THR A 1 188 ? 5.440 -7.030 -30.119 1.00 64.12 188 THR A CA 1
ATOM 1483 C C . THR A 1 188 ? 6.188 -6.621 -31.380 1.00 64.12 188 THR A C 1
ATOM 1485 O O . THR A 1 188 ? 6.738 -7.461 -32.092 1.00 64.12 188 THR A O 1
ATOM 1488 N N . THR A 1 189 ? 6.218 -5.317 -31.665 1.00 73.62 189 THR A N 1
ATOM 1489 C CA . THR A 1 189 ? 7.070 -4.761 -32.725 1.00 73.62 189 THR A CA 1
ATOM 1490 C C . THR A 1 189 ? 8.541 -4.903 -32.335 1.00 73.62 189 THR A C 1
ATOM 1492 O O . THR A 1 189 ? 8.875 -4.988 -31.151 1.00 73.62 189 THR A O 1
ATOM 1495 N N . TRP A 1 190 ? 9.445 -4.919 -33.316 1.00 75.69 190 TRP A N 1
ATOM 1496 C CA . TRP A 1 190 ? 10.887 -4.988 -33.050 1.00 75.69 190 TRP A CA 1
ATOM 1497 C C . TRP A 1 190 ? 11.361 -3.811 -32.181 1.00 75.69 190 TRP A C 1
ATOM 1499 O O . TRP A 1 190 ? 12.147 -4.012 -31.260 1.00 75.69 190 TRP A O 1
ATOM 1509 N N . VAL A 1 191 ? 10.794 -2.617 -32.395 1.00 68.94 191 VAL A N 1
ATOM 1510 C CA . VAL A 1 191 ? 11.038 -1.428 -31.565 1.00 68.94 191 VAL A CA 1
ATOM 1511 C C . VAL A 1 191 ? 10.631 -1.703 -30.121 1.00 68.94 191 VAL A C 1
ATOM 1513 O O . VAL A 1 191 ? 11.422 -1.488 -29.211 1.00 68.94 191 VAL A O 1
ATOM 1516 N N . ARG A 1 192 ? 9.433 -2.261 -29.897 1.00 68.19 192 ARG A N 1
ATOM 1517 C CA . ARG A 1 192 ? 8.951 -2.608 -28.554 1.00 68.19 192 ARG A CA 1
ATOM 1518 C C . ARG A 1 192 ? 9.847 -3.651 -27.887 1.00 68.19 192 ARG A C 1
ATOM 1520 O O . ARG A 1 192 ? 10.161 -3.488 -26.717 1.00 68.19 192 ARG A O 1
ATOM 1527 N N . LYS A 1 193 ? 10.340 -4.658 -28.619 1.00 71.81 193 LYS A N 1
ATOM 1528 C CA . LYS A 1 193 ? 11.311 -5.637 -28.090 1.00 71.81 193 LYS A CA 1
ATOM 1529 C C . LYS A 1 193 ? 12.616 -4.976 -27.645 1.00 71.81 193 LYS A C 1
ATOM 1531 O O . LYS A 1 193 ? 13.047 -5.216 -26.525 1.00 71.81 193 LYS A O 1
ATOM 1536 N N . VAL A 1 194 ? 13.200 -4.108 -28.474 1.00 71.44 194 VAL A N 1
ATOM 1537 C CA . VAL A 1 194 ? 14.421 -3.361 -28.121 1.00 71.44 194 VAL A CA 1
ATOM 1538 C C . VAL A 1 194 ? 14.176 -2.464 -26.908 1.00 71.44 194 VAL A C 1
ATOM 1540 O O . VAL A 1 194 ? 14.974 -2.475 -25.976 1.00 71.44 194 VAL A O 1
ATOM 1543 N N . MET A 1 195 ? 13.048 -1.750 -26.870 1.00 66.19 195 MET A N 1
ATOM 1544 C CA . MET A 1 195 ? 12.665 -0.920 -25.724 1.00 66.19 195 MET A CA 1
ATOM 1545 C C . MET A 1 195 ? 12.496 -1.750 -24.448 1.00 66.19 195 MET A C 1
ATOM 1547 O O . MET A 1 195 ? 13.000 -1.345 -23.406 1.00 66.19 195 MET A O 1
ATOM 1551 N N . HIS A 1 196 ? 11.865 -2.928 -24.515 1.00 67.19 196 HIS A N 1
ATOM 1552 C CA . HIS A 1 196 ? 11.774 -3.840 -23.373 1.00 67.19 196 HIS A CA 1
ATOM 1553 C C . HIS A 1 196 ? 13.157 -4.312 -22.923 1.00 67.19 196 HIS A C 1
ATOM 1555 O O . HIS A 1 196 ? 13.438 -4.272 -21.734 1.00 67.19 196 HIS A O 1
ATOM 1561 N N . THR A 1 197 ? 14.037 -4.732 -23.832 1.00 69.38 197 THR A N 1
ATOM 1562 C CA . THR A 1 197 ? 15.369 -5.239 -23.468 1.00 69.38 197 THR A CA 1
ATOM 1563 C C . THR A 1 197 ? 16.254 -4.146 -22.868 1.00 69.38 197 THR A C 1
ATOM 1565 O O . THR A 1 197 ? 16.828 -4.339 -21.798 1.00 69.38 197 THR A O 1
ATOM 1568 N N . VAL A 1 198 ? 16.335 -2.985 -23.522 1.00 68.88 198 VAL A N 1
ATOM 1569 C CA . VAL A 1 198 ? 17.155 -1.847 -23.083 1.00 68.88 198 VAL A CA 1
ATOM 1570 C C . VAL A 1 198 ? 16.571 -1.225 -21.817 1.00 68.88 198 VAL A C 1
ATOM 1572 O O . VAL A 1 198 ? 17.286 -1.036 -20.834 1.00 68.88 198 VAL A O 1
ATOM 1575 N N . GLY A 1 199 ? 15.261 -0.967 -21.813 1.00 65.06 199 GLY A N 1
ATOM 1576 C CA . GLY A 1 199 ? 14.536 -0.435 -20.665 1.00 65.06 199 GLY A CA 1
ATOM 1577 C C . GLY A 1 199 ? 14.674 -1.347 -19.453 1.00 65.06 199 GLY A C 1
ATOM 1578 O O . GLY A 1 199 ? 15.087 -0.877 -18.398 1.00 65.06 199 GLY A O 1
ATOM 1579 N N . ARG A 1 200 ? 14.451 -2.659 -19.615 1.00 64.69 200 ARG A N 1
ATOM 1580 C CA . ARG A 1 200 ? 14.638 -3.639 -18.538 1.00 64.69 200 ARG A CA 1
ATOM 1581 C C . ARG A 1 200 ? 16.082 -3.654 -18.056 1.00 64.69 200 ARG A C 1
ATOM 1583 O O . ARG A 1 200 ? 16.279 -3.567 -16.859 1.00 64.69 200 ARG A O 1
ATOM 1590 N N . TYR A 1 201 ? 17.088 -3.685 -18.931 1.00 65.69 201 TYR A N 1
ATOM 1591 C CA . TYR A 1 201 ? 18.493 -3.696 -18.504 1.00 65.69 201 TYR A CA 1
ATOM 1592 C C . TYR A 1 201 ? 18.867 -2.473 -17.648 1.00 65.69 201 TYR A C 1
ATOM 1594 O O . TYR A 1 201 ? 19.353 -2.622 -16.525 1.00 65.69 201 TYR A O 1
ATOM 1602 N N . PHE A 1 202 ? 18.601 -1.259 -18.140 1.00 61.84 202 PHE A N 1
ATOM 1603 C CA . PHE A 1 202 ? 18.932 -0.034 -17.408 1.00 61.84 202 PHE A CA 1
ATOM 1604 C C . PHE A 1 202 ? 18.099 0.126 -16.137 1.00 61.84 202 P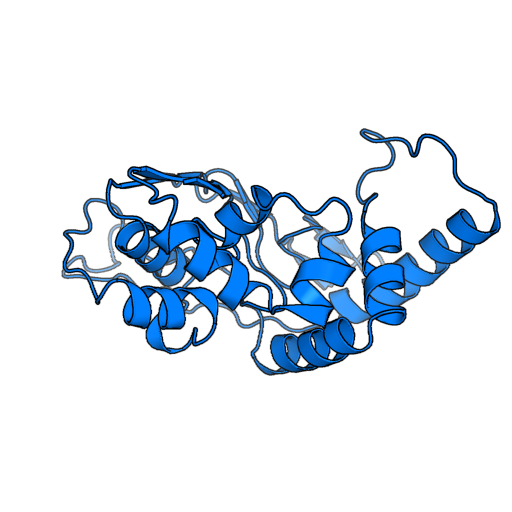HE A C 1
ATOM 1606 O O . PHE A 1 202 ? 18.621 0.541 -15.101 1.00 61.84 202 PHE A O 1
ATOM 1613 N N . PHE A 1 203 ? 16.814 -0.215 -16.200 1.00 58.44 203 PHE A N 1
ATOM 1614 C CA . PHE A 1 203 ? 15.901 -0.054 -15.081 1.00 58.44 203 PHE A CA 1
ATOM 1615 C C . PHE A 1 203 ? 16.160 -1.080 -13.986 1.00 58.44 203 PHE A C 1
ATOM 1617 O O . PHE A 1 203 ? 16.326 -0.697 -12.836 1.00 58.44 203 PHE A O 1
ATOM 1624 N N . VAL A 1 204 ? 16.304 -2.356 -14.340 1.00 59.56 204 VAL A N 1
ATOM 1625 C CA . VAL A 1 204 ? 16.665 -3.422 -13.403 1.00 59.56 204 VAL A CA 1
ATOM 1626 C C . VAL A 1 204 ? 17.987 -3.087 -12.720 1.00 59.56 204 VAL A C 1
ATOM 1628 O O . VAL A 1 204 ? 18.073 -3.173 -11.503 1.00 59.56 204 VAL A O 1
ATOM 1631 N N . ARG A 1 205 ? 18.998 -2.605 -13.451 1.00 61.03 205 ARG A N 1
ATOM 1632 C CA . ARG A 1 205 ? 20.272 -2.179 -12.850 1.00 61.03 205 ARG A CA 1
ATOM 1633 C C . ARG A 1 205 ? 20.112 -0.977 -11.911 1.00 61.03 205 ARG A C 1
ATOM 1635 O O . ARG A 1 205 ? 20.709 -0.960 -10.838 1.00 61.03 205 ARG A O 1
ATOM 1642 N N . LYS A 1 206 ? 19.300 0.018 -12.284 1.00 58.00 206 LYS A N 1
ATOM 1643 C CA . LYS A 1 206 ? 19.062 1.224 -11.472 1.00 58.00 206 LYS A CA 1
ATOM 1644 C C . LYS A 1 206 ? 18.228 0.930 -10.226 1.00 58.00 206 LYS A C 1
ATOM 1646 O O . LYS A 1 206 ? 18.531 1.458 -9.163 1.00 58.00 206 LYS A O 1
ATOM 1651 N N . VAL A 1 207 ? 17.202 0.091 -10.344 1.00 54.91 207 VAL A N 1
ATOM 1652 C CA . VAL A 1 207 ? 16.317 -0.278 -9.238 1.00 54.91 207 VAL A CA 1
ATOM 1653 C C . VAL A 1 207 ? 16.973 -1.287 -8.304 1.00 54.91 207 VAL A C 1
ATOM 1655 O O . VAL A 1 207 ? 16.880 -1.109 -7.097 1.00 54.91 207 VAL A O 1
ATOM 1658 N N . ARG A 1 208 ? 17.731 -2.263 -8.820 1.00 55.06 208 ARG A N 1
ATOM 1659 C CA . ARG A 1 208 ? 18.531 -3.178 -7.984 1.00 55.06 208 ARG A CA 1
ATOM 1660 C C . ARG A 1 208 ? 19.608 -2.463 -7.165 1.00 55.06 208 ARG A C 1
ATOM 1662 O O . ARG A 1 208 ? 20.065 -3.006 -6.171 1.00 55.06 208 ARG A O 1
ATOM 1669 N N . GLY A 1 209 ? 20.007 -1.254 -7.567 1.00 52.72 209 GLY A N 1
ATOM 1670 C CA . GLY A 1 209 ? 20.895 -0.390 -6.787 1.00 52.72 209 GLY A CA 1
ATOM 1671 C C . GLY A 1 209 ? 20.188 0.472 -5.733 1.00 52.72 209 GLY A C 1
ATOM 1672 O O . GLY A 1 209 ? 20.867 1.168 -4.976 1.00 52.72 209 GLY A O 1
ATOM 1673 N N . ARG A 1 210 ? 18.847 0.479 -5.679 1.00 58.91 210 ARG A N 1
ATOM 1674 C CA . ARG A 1 210 ? 18.092 1.280 -4.707 1.00 58.91 210 ARG A CA 1
ATOM 1675 C C . ARG A 1 210 ? 18.104 0.603 -3.345 1.00 58.91 210 ARG A C 1
ATOM 1677 O O . ARG A 1 210 ? 17.820 -0.583 -3.217 1.00 58.91 210 ARG A O 1
ATOM 1684 N N . LYS A 1 211 ? 18.409 1.395 -2.321 1.00 57.06 211 LYS A N 1
ATOM 1685 C CA . LYS A 1 211 ? 18.407 0.955 -0.929 1.00 57.06 211 LYS A CA 1
ATOM 1686 C C . LYS A 1 211 ? 17.010 1.162 -0.351 1.00 57.06 211 LYS A C 1
ATOM 1688 O O . LYS A 1 211 ? 16.514 2.286 -0.352 1.00 57.06 211 LYS A O 1
ATOM 1693 N N . GLY A 1 212 ? 16.383 0.085 0.109 1.00 59.56 212 GLY A N 1
ATOM 1694 C CA . GLY A 1 212 ? 15.239 0.186 1.011 1.00 59.56 212 GLY A CA 1
ATOM 1695 C C . GLY A 1 212 ? 15.694 0.390 2.457 1.00 59.56 212 GLY A C 1
ATOM 1696 O O . GLY A 1 212 ? 16.889 0.330 2.758 1.00 59.56 212 GLY A O 1
ATOM 1697 N N . ILE A 1 213 ? 14.736 0.627 3.345 1.00 68.31 213 ILE A N 1
ATOM 1698 C CA . ILE A 1 213 ? 14.968 0.765 4.785 1.00 68.31 213 ILE A CA 1
ATOM 1699 C C . ILE A 1 213 ? 14.430 -0.495 5.455 1.00 68.31 213 ILE A C 1
ATOM 1701 O O . ILE A 1 213 ? 13.244 -0.794 5.328 1.00 68.31 213 ILE A O 1
ATOM 1705 N N . ARG A 1 214 ? 15.302 -1.248 6.133 1.00 75.69 214 ARG A N 1
ATOM 1706 C CA . ARG A 1 214 ? 14.877 -2.430 6.890 1.00 75.69 214 ARG A CA 1
ATOM 1707 C C . ARG A 1 214 ? 14.109 -1.998 8.133 1.00 75.69 214 ARG A C 1
ATOM 1709 O O . ARG A 1 214 ? 14.554 -1.109 8.859 1.00 75.69 214 ARG A O 1
ATOM 1716 N N . VAL A 1 215 ? 12.974 -2.642 8.363 1.00 75.75 215 VAL A N 1
ATOM 1717 C CA . VAL A 1 215 ? 12.151 -2.447 9.553 1.00 75.75 215 VAL A CA 1
ATOM 1718 C C . VAL A 1 215 ? 12.875 -3.012 10.768 1.00 75.75 215 VAL A C 1
ATOM 1720 O O . VAL A 1 215 ? 13.459 -4.094 10.714 1.00 75.75 215 VAL A O 1
ATOM 1723 N N . VAL A 1 216 ? 12.826 -2.270 11.873 1.00 71.38 216 VAL A N 1
ATOM 1724 C CA . VAL A 1 216 ? 13.215 -2.787 13.186 1.00 71.38 216 VAL A CA 1
ATOM 1725 C C . VAL A 1 216 ? 11.992 -3.480 13.782 1.00 71.38 216 VAL A C 1
ATOM 1727 O O . VAL A 1 216 ? 10.966 -2.810 13.932 1.00 71.38 216 VAL A O 1
ATOM 1730 N N . PRO A 1 217 ? 12.072 -4.781 14.120 1.00 74.00 217 PRO A N 1
ATOM 1731 C CA . PRO A 1 217 ? 10.927 -5.502 14.645 1.00 74.00 217 PRO A CA 1
ATOM 1732 C C . PRO A 1 217 ? 10.340 -4.847 15.899 1.00 74.00 217 PRO A C 1
ATOM 1734 O O . PRO A 1 217 ? 11.072 -4.477 16.821 1.00 74.00 217 PRO A O 1
ATOM 1737 N N . ARG A 1 218 ? 9.013 -4.707 15.940 1.00 80.69 218 ARG A N 1
ATOM 1738 C CA . ARG A 1 218 ? 8.270 -4.161 17.082 1.00 80.69 218 ARG A CA 1
ATOM 1739 C C . ARG A 1 218 ? 6.880 -4.788 17.160 1.00 80.69 218 ARG A C 1
ATOM 1741 O O . ARG A 1 218 ? 6.248 -4.990 16.130 1.00 80.69 218 ARG A O 1
ATOM 1748 N N . CYS A 1 219 ? 6.381 -5.026 18.371 1.00 82.44 219 CYS A N 1
ATOM 1749 C CA . CYS A 1 219 ? 4.987 -5.411 18.593 1.00 82.44 219 CYS A CA 1
ATOM 1750 C C . CYS A 1 219 ? 4.154 -4.224 19.090 1.00 82.44 219 CYS A C 1
ATOM 1752 O O . CYS A 1 219 ? 4.632 -3.351 19.825 1.00 82.44 219 CYS A O 1
ATOM 1754 N N . HIS A 1 220 ? 2.906 -4.165 18.634 1.00 77.44 220 HIS A N 1
ATOM 1755 C CA . HIS A 1 220 ? 1.958 -3.108 18.961 1.00 77.44 220 HIS A CA 1
ATOM 1756 C C . HIS A 1 220 ? 0.980 -3.613 20.035 1.00 77.44 220 HIS A C 1
ATOM 1758 O O . HIS A 1 220 ? 0.116 -4.434 19.757 1.00 77.44 220 HIS A O 1
ATOM 1764 N N . GLY A 1 221 ? 1.107 -3.150 21.282 1.00 66.94 221 GLY A N 1
ATOM 1765 C CA . GLY A 1 221 ? 0.225 -3.556 22.389 1.00 66.94 221 GLY A CA 1
ATOM 1766 C C . GLY A 1 221 ? 0.977 -4.157 23.583 1.00 66.94 221 GLY A C 1
ATOM 1767 O O . GLY A 1 221 ? 2.196 -4.026 23.657 1.00 66.94 221 GLY A O 1
ATOM 1768 N N . PRO A 1 222 ? 0.270 -4.776 24.548 1.00 54.22 222 PRO A N 1
ATOM 1769 C CA . PRO A 1 222 ? 0.856 -5.239 25.812 1.00 54.22 222 PRO A CA 1
ATOM 1770 C C . PRO A 1 222 ? 1.634 -6.563 25.714 1.00 54.22 222 PRO A C 1
ATOM 1772 O O . PRO A 1 222 ? 2.130 -7.042 26.731 1.00 54.22 222 PRO A O 1
ATOM 1775 N N . VAL A 1 223 ? 1.713 -7.180 24.533 1.00 53.00 223 VAL A N 1
ATOM 1776 C CA . VAL A 1 223 ? 2.357 -8.486 24.346 1.00 53.00 223 VAL A CA 1
ATOM 1777 C C . VAL A 1 223 ? 3.864 -8.277 24.156 1.00 53.00 223 VAL A C 1
ATOM 1779 O O . VAL A 1 223 ? 4.287 -7.647 23.188 1.00 53.00 223 VAL A O 1
ATOM 1782 N N . ASP A 1 224 ? 4.659 -8.749 25.121 1.00 47.84 224 ASP A N 1
ATOM 1783 C CA . ASP A 1 224 ? 6.127 -8.679 25.115 1.00 47.84 224 ASP A CA 1
ATOM 1784 C C . ASP A 1 224 ? 6.690 -9.677 24.087 1.00 47.84 224 ASP A C 1
ATOM 1786 O O . ASP A 1 224 ? 6.283 -10.838 24.051 1.00 47.84 224 ASP A O 1
ATOM 1790 N N . CYS A 1 225 ? 7.626 -9.228 23.249 1.00 51.34 225 CYS A N 1
ATOM 1791 C CA . CYS A 1 225 ? 8.112 -9.909 22.041 1.00 51.34 225 CYS A CA 1
ATOM 1792 C C . CYS A 1 225 ? 8.953 -11.179 22.303 1.00 51.34 225 CYS A C 1
ATOM 1794 O O . CYS A 1 225 ? 9.753 -11.560 21.452 1.00 51.34 225 CYS A O 1
ATOM 1796 N N . ARG A 1 226 ? 8.892 -11.776 23.498 1.00 46.00 226 ARG A N 1
ATOM 1797 C CA . ARG A 1 226 ? 9.833 -12.829 23.922 1.00 46.00 226 ARG A CA 1
ATOM 1798 C C . ARG A 1 226 ? 9.385 -14.253 23.600 1.00 46.00 226 ARG A C 1
ATOM 1800 O O . ARG A 1 226 ? 10.214 -15.148 23.721 1.00 46.00 226 ARG A O 1
ATOM 1807 N N . ASP A 1 227 ? 8.139 -14.438 23.166 1.00 40.78 227 ASP A N 1
ATOM 1808 C CA . ASP A 1 227 ? 7.532 -15.760 22.951 1.00 40.78 227 ASP A CA 1
ATOM 1809 C C . ASP A 1 227 ? 7.012 -15.995 21.510 1.00 40.78 227 ASP A C 1
ATOM 1811 O O . ASP A 1 227 ? 6.257 -16.944 21.291 1.00 40.78 227 ASP A O 1
ATOM 1815 N N . CYS A 1 228 ? 7.400 -15.158 20.536 1.00 42.66 228 CYS A N 1
ATOM 1816 C CA . CYS A 1 228 ? 7.109 -15.367 19.107 1.00 42.66 228 CYS A CA 1
ATOM 1817 C C . CYS A 1 228 ? 8.301 -16.002 18.382 1.00 42.66 228 CYS A C 1
ATOM 1819 O O . CYS A 1 228 ? 9.434 -15.510 18.590 1.00 42.66 228 CYS A O 1
#

Radius of gyration: 18.39 Å; Cα contacts (8 Å, |Δi|>4): 360; chains: 1; bounding box: 50×32×59 Å

Sequence (228 aa):
SFAKNKTHDVSRCTLVIKNTYGCLPARDKFTEYHQKREVDTATIDALKHFPVHFAAIDATWSLDGPLGYKEGFDVVRDEDGRILNTGNIHRTDTVIGGRDLLAVERVGMLKMGLDPAEDSRFYGQAVEAFGERDFEWVGDTCTYEEWLNIGEATCLQLDIGEELGVMAHFFGESMAHVDPVLFPPYKTTWVRKVMHTVGRYFFVRKVRGRKGIRVVPRCHG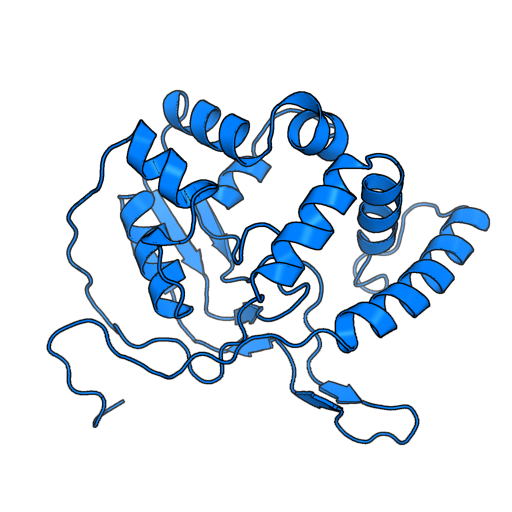PVDCRDC

Mean predicted aligned error: 8.99 Å